Protein AF-A0A7S4NQG7-F1 (afdb_monomer)

Sequence (192 aa):
RSMDGKPLSRLWTLHIASEKDFISGISKIQRQVPLRCIIMGTRRTDPGCAKLSALTASTGNYPPFLRFNPILEWSYRDVWDFIISCELPYCSLYDEGFTSLGTVNDTIRNPALRIQTKGGVKDTQGDPRSKDLVPFLALAHNVPGMQSAKPEGVKYKQAWFLMDETLERESRLKNARATPHTRGEKAAILVI

Secondary structure (DSSP, 8-state):
--TTS--S-EEEEE-GGGSSSHHHHHHHHHHHS---EEE----TTSTT-TT--SEEE--TTSPS-EEE-TTTT--HHHHHHHHHHTT----GGGGGT--S---TTTB---GGGB---SS-----TT-TTHHHHHHHHHHHTT-TT------SS--B--GGG---GGGGGGGB-TT----S--TT--EEEEE-

InterPro domains:
  IPR002500 Phosphoadenosine phosphosulphate reductase domain [PF01507] (32-107)
  IPR014729 Rossmann-like alpha/beta/alpha sandwich fold [G3DSA:3.40.50.620] (6-176)

Solvent-accessible surface area (backbone atoms only — not comparable to full-atom values): 11715 Å² total; per-residue (Å²): 100,45,100,86,69,43,75,62,58,52,84,41,73,44,54,48,58,82,36,96,43,71,60,55,42,53,54,52,50,51,76,76,39,92,60,48,33,37,57,42,94,51,28,40,88,42,92,91,27,75,84,65,58,57,68,38,70,55,62,88,90,44,69,85,35,32,40,34,24,89,47,28,86,48,52,70,61,55,54,46,52,50,37,40,76,65,60,51,84,74,68,65,59,31,59,59,9,26,59,38,89,70,52,88,79,29,40,43,59,23,69,91,35,52,56,78,93,58,96,71,91,74,76,70,85,79,50,85,65,52,67,68,44,54,65,51,56,61,42,52,74,69,44,83,78,82,74,74,83,80,74,93,71,90,52,43,41,37,31,82,73,61,85,58,60,88,52,35,56,64,3,44,54,95,76,50,77,88,63,80,76,73,87,63,50,67,46,80,39,45,38,63

Mean predicted aligned error: 11.25 Å

Nearest PDB structures (foldseek):
  3g6k-assembly1_A  TM=7.837E-01  e=6.323E-11  Nakaseomyces glabratus
  3g6k-assembly5_E  TM=7.820E-01  e=2.502E-10  Nakaseomyces glabratus
  3fwk-assembly1_A  TM=7.347E-01  e=8.119E-11  Nakaseomyces glabratus
  3g6k-assembly4_D  TM=7.656E-01  e=3.018E-10  Nakaseomyces glabratus
  3g5a-assembly5_E  TM=7.480E-01  e=4.126E-10  Nakaseomyces glabratus

pLDDT: mean 75.26, std 18.92, range [37.03, 97.06]

Foldseek 3Di:
DPPVPDDPWDWDKQFCLVAPHPLRSVVVVVVVDVFAEWEDQEECPDPPNVPDDQWDWDDDPHDTYIYGHPCHHPFLLNVLCVCLVVLHDDDLVLQQQQQDDDDPQFFAHQPVFWDDPDDDDPDPVPDPCVVVCPVSVVSVVPRPPNDDPDDPDTGGHGNNVPPDRVSSCSRGHPDRPDDPDDNTDMDTIITD

Organism: Guillardia theta (NCBI:txid55529)

Radius of gyration: 19.64 Å; Cα contacts (8 Å, |Δi|>4): 261; chains: 1; bounding box: 49×33×61 Å

Structure (mmCIF, N/CA/C/O backbone):
data_AF-A0A7S4NQG7-F1
#
_entry.id   AF-A0A7S4NQG7-F1
#
loop_
_atom_site.group_PDB
_atom_site.id
_atom_site.type_symbol
_atom_site.label_atom_id
_atom_site.label_alt_id
_atom_site.label_comp_id
_atom_site.label_asym_id
_atom_site.label_entity_id
_atom_site.label_seq_id
_atom_site.pdbx_PDB_ins_code
_atom_site.Cartn_x
_atom_site.Cartn_y
_atom_site.Cartn_z
_atom_site.occupancy
_atom_site.B_iso_or_equiv
_atom_site.auth_seq_id
_atom_site.auth_comp_id
_atom_site.auth_asym_id
_atom_site.auth_atom_id
_atom_site.pdbx_PDB_model_num
ATOM 1 N N . ARG A 1 1 ? -0.539 -7.632 -25.400 1.00 46.88 1 ARG A N 1
ATOM 2 C CA . ARG A 1 1 ? 0.597 -8.407 -25.959 1.00 46.88 1 ARG A CA 1
ATOM 3 C C . ARG A 1 1 ? 1.474 -7.439 -26.733 1.00 46.88 1 ARG A C 1
ATOM 5 O O . ARG A 1 1 ? 0.931 -6.473 -27.253 1.00 46.88 1 ARG A O 1
ATOM 12 N N . SER A 1 2 ? 2.788 -7.632 -26.740 1.00 57.00 2 SER A N 1
ATOM 13 C CA . SER A 1 2 ? 3.695 -6.847 -27.585 1.00 57.00 2 SER A CA 1
ATOM 14 C C . SER A 1 2 ? 3.466 -7.176 -29.062 1.00 57.00 2 SER A C 1
ATOM 16 O O . SER A 1 2 ? 2.743 -8.125 -29.378 1.00 57.00 2 SER A O 1
ATOM 18 N N . MET A 1 3 ? 4.074 -6.404 -29.969 1.00 51.19 3 MET A N 1
ATOM 19 C CA . MET A 1 3 ? 3.952 -6.633 -31.418 1.00 51.19 3 MET A CA 1
ATOM 20 C C . MET A 1 3 ? 4.427 -8.033 -31.854 1.00 51.19 3 MET A C 1
ATOM 22 O O . MET A 1 3 ? 3.975 -8.538 -32.872 1.00 51.19 3 MET A O 1
ATOM 26 N N . ASP A 1 4 ? 5.262 -8.699 -31.052 1.00 70.81 4 ASP A N 1
ATOM 27 C CA . ASP A 1 4 ? 5.7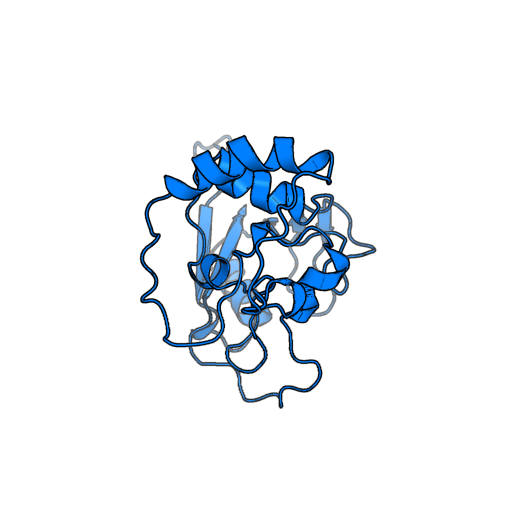20 -10.084 -31.225 1.00 70.81 4 ASP A CA 1
ATOM 28 C C . ASP A 1 4 ? 4.892 -11.121 -30.433 1.00 70.81 4 ASP A C 1
ATOM 30 O O . ASP A 1 4 ? 5.320 -12.255 -30.229 1.00 70.81 4 ASP A O 1
ATOM 34 N N . GLY A 1 5 ? 3.700 -10.757 -29.949 1.00 67.06 5 GLY A N 1
ATOM 35 C CA . GLY A 1 5 ? 2.752 -11.689 -29.330 1.00 67.06 5 GLY A CA 1
ATOM 36 C C . GLY A 1 5 ? 3.104 -12.143 -27.909 1.00 67.06 5 GLY A C 1
ATOM 37 O O . GLY A 1 5 ? 2.341 -12.925 -27.329 1.00 67.06 5 GLY A O 1
ATOM 38 N N . LYS A 1 6 ? 4.197 -11.637 -27.323 1.00 65.50 6 LYS A N 1
ATOM 39 C CA . LYS A 1 6 ? 4.611 -11.950 -25.949 1.00 65.50 6 LYS A CA 1
ATOM 40 C C . LYS A 1 6 ? 3.744 -11.212 -24.912 1.00 65.50 6 LYS A C 1
ATOM 42 O O . LYS A 1 6 ? 3.161 -10.158 -25.210 1.00 65.50 6 LYS A O 1
ATOM 47 N N . PRO A 1 7 ? 3.606 -11.758 -23.689 1.00 65.25 7 PRO A N 1
ATOM 48 C CA . PRO A 1 7 ? 2.966 -11.047 -22.584 1.00 65.25 7 PRO A CA 1
ATOM 49 C C . PRO A 1 7 ? 3.696 -9.723 -22.320 1.00 65.25 7 PRO A C 1
ATOM 51 O O . PRO A 1 7 ? 4.919 -9.713 -22.225 1.00 65.25 7 PRO A O 1
ATOM 54 N N . LEU A 1 8 ? 2.949 -8.616 -22.222 1.00 60.44 8 LEU A N 1
ATOM 55 C CA . LEU A 1 8 ? 3.511 -7.284 -21.927 1.00 60.44 8 LEU A CA 1
ATOM 56 C C . LEU A 1 8 ? 3.894 -7.117 -20.458 1.00 60.44 8 LEU A C 1
ATOM 58 O O . LEU A 1 8 ? 4.642 -6.213 -20.129 1.00 60.44 8 LEU A O 1
ATOM 62 N N . SER A 1 9 ? 3.340 -7.951 -19.586 1.00 60.88 9 SER A N 1
ATOM 63 C CA . SER A 1 9 ? 3.550 -7.897 -18.150 1.00 60.88 9 SER A CA 1
ATOM 64 C C . SER A 1 9 ? 3.655 -9.315 -17.613 1.00 60.88 9 SER A C 1
ATOM 66 O O . SER A 1 9 ? 3.026 -10.250 -18.125 1.00 60.88 9 SER A O 1
ATOM 68 N N . ARG A 1 10 ? 4.479 -9.487 -16.583 1.00 64.88 10 ARG A N 1
ATOM 69 C CA . ARG A 1 10 ? 4.594 -10.742 -15.845 1.00 64.88 10 ARG A CA 1
ATOM 70 C C . ARG A 1 10 ? 4.631 -10.401 -14.364 1.00 64.88 10 ARG A C 1
ATOM 72 O O . ARG A 1 10 ? 5.393 -9.542 -13.939 1.00 64.88 10 ARG A O 1
ATOM 79 N N . LEU A 1 11 ? 3.796 -11.059 -13.569 1.00 61.47 11 LEU A N 1
ATOM 80 C CA . LEU A 1 11 ? 3.878 -10.932 -12.119 1.00 61.47 11 LEU A CA 1
ATOM 81 C C . LEU A 1 11 ? 5.109 -11.706 -11.638 1.00 61.47 11 LEU A C 1
ATOM 83 O O . LEU A 1 11 ? 5.234 -12.896 -11.931 1.00 61.47 11 LEU A O 1
ATOM 87 N N . TRP A 1 12 ? 6.010 -11.037 -10.917 1.00 62.62 12 TRP A N 1
ATOM 88 C CA . TRP A 1 12 ? 7.152 -11.681 -10.274 1.00 62.62 12 TRP A CA 1
ATOM 89 C C . TRP A 1 12 ? 6.983 -11.593 -8.762 1.00 62.62 12 TRP A C 1
ATOM 91 O O . TRP A 1 12 ? 6.793 -10.527 -8.182 1.00 62.62 12 TRP A O 1
ATOM 101 N N . THR A 1 13 ? 7.064 -12.728 -8.083 1.00 58.88 13 THR A N 1
ATOM 102 C CA . THR A 1 13 ? 7.141 -12.729 -6.624 1.00 58.88 13 THR A CA 1
ATOM 103 C C . THR A 1 13 ? 8.612 -12.658 -6.238 1.00 58.88 13 THR A C 1
ATOM 105 O O . THR A 1 13 ? 9.358 -13.611 -6.461 1.00 58.88 13 THR A O 1
ATOM 108 N N . LEU A 1 14 ? 9.050 -11.525 -5.682 1.00 58.53 14 LEU A N 1
ATOM 109 C CA . LEU A 1 14 ? 10.389 -11.405 -5.123 1.00 58.53 14 LEU A CA 1
ATOM 110 C C . LEU A 1 14 ? 10.386 -12.002 -3.714 1.00 58.53 14 LEU A C 1
ATOM 112 O O . LEU A 1 14 ? 9.821 -11.465 -2.760 1.00 58.53 14 LEU A O 1
ATOM 116 N N . HIS A 1 15 ? 11.068 -13.125 -3.567 1.00 54.78 15 HIS A N 1
ATOM 117 C CA . HIS A 1 15 ? 11.334 -13.696 -2.257 1.00 54.78 15 HIS A CA 1
ATOM 118 C C . HIS A 1 15 ? 12.514 -12.942 -1.634 1.00 54.78 15 HIS A C 1
ATOM 120 O O . HIS A 1 15 ? 13.658 -13.344 -1.810 1.00 54.78 15 HIS A O 1
ATOM 126 N N . ILE A 1 16 ? 12.250 -11.836 -0.924 1.00 53.66 16 ILE A N 1
ATOM 127 C CA . ILE A 1 16 ? 13.302 -11.027 -0.273 1.00 53.66 16 ILE A CA 1
ATOM 128 C C . ILE A 1 16 ? 14.133 -11.899 0.679 1.00 53.66 16 ILE A C 1
ATOM 130 O O . ILE A 1 16 ? 15.339 -11.730 0.761 1.00 53.66 16 ILE A O 1
ATOM 134 N N . ALA A 1 17 ? 13.528 -12.914 1.301 1.00 49.94 17 ALA A N 1
ATOM 135 C CA . ALA A 1 17 ? 14.223 -13.888 2.142 1.00 49.94 17 ALA A CA 1
ATOM 136 C C . ALA A 1 17 ? 15.378 -14.663 1.468 1.00 49.94 17 ALA A C 1
ATOM 138 O O . ALA A 1 17 ? 16.194 -15.243 2.184 1.00 49.94 17 ALA A O 1
ATOM 139 N N . SER A 1 18 ? 15.449 -14.720 0.130 1.00 59.66 18 SER A N 1
ATOM 140 C CA . SER A 1 18 ? 16.577 -15.339 -0.585 1.00 59.66 18 SER A CA 1
ATOM 141 C C . SER A 1 18 ? 17.689 -14.354 -0.947 1.00 59.66 18 SER A C 1
ATOM 143 O O . SER A 1 18 ? 18.696 -14.773 -1.510 1.00 59.66 18 SER A O 1
ATOM 145 N N . GLU A 1 19 ? 17.511 -13.062 -0.668 1.00 72.25 19 GLU A N 1
ATOM 146 C CA . GLU A 1 19 ? 18.414 -11.990 -1.079 1.00 72.25 19 GLU A CA 1
ATOM 147 C C . GLU A 1 19 ? 18.892 -11.186 0.131 1.00 72.25 19 GLU A C 1
ATOM 149 O O . GLU A 1 19 ? 18.202 -11.058 1.137 1.00 72.25 19 GLU A O 1
ATOM 154 N N . LYS A 1 20 ? 20.102 -10.628 0.032 1.00 77.12 20 LYS A N 1
ATOM 155 C CA . LYS A 1 20 ? 20.713 -9.848 1.119 1.00 77.12 20 LYS A CA 1
ATOM 156 C C . LYS A 1 20 ? 19.885 -8.613 1.493 1.00 77.12 20 LYS A C 1
ATOM 158 O O . LYS A 1 20 ? 19.785 -8.267 2.665 1.00 77.12 20 LYS A O 1
ATOM 163 N N . ASP A 1 21 ? 19.350 -7.938 0.482 1.00 80.38 21 ASP A N 1
ATOM 164 C CA . ASP A 1 21 ? 18.568 -6.713 0.592 1.00 80.38 21 ASP A CA 1
ATOM 165 C C . ASP A 1 21 ? 17.706 -6.520 -0.668 1.00 80.38 21 ASP A C 1
ATOM 167 O O . ASP A 1 21 ? 17.840 -7.233 -1.671 1.00 80.38 21 ASP A O 1
ATOM 171 N N . PHE A 1 22 ? 16.803 -5.540 -0.622 1.00 80.44 22 PHE A N 1
ATOM 172 C CA . PHE A 1 22 ? 15.887 -5.242 -1.722 1.00 80.44 22 PHE A CA 1
ATOM 173 C C . PHE A 1 22 ? 16.623 -4.872 -3.025 1.00 80.44 22 PHE A C 1
ATOM 175 O O . PHE A 1 22 ? 16.227 -5.307 -4.106 1.00 80.44 22 PHE A O 1
ATOM 182 N N . ILE A 1 23 ? 17.730 -4.128 -2.931 1.00 86.94 23 ILE A N 1
ATOM 183 C CA . ILE A 1 23 ? 18.534 -3.685 -4.084 1.00 86.94 23 ILE A CA 1
ATOM 184 C C . ILE A 1 23 ? 19.165 -4.886 -4.798 1.00 86.94 23 ILE A C 1
ATOM 186 O O . ILE A 1 23 ? 19.122 -4.977 -6.030 1.00 86.94 23 ILE A O 1
ATOM 190 N N . SER A 1 24 ? 19.703 -5.833 -4.030 1.00 86.38 24 SER A N 1
ATOM 191 C CA . SER A 1 24 ? 20.261 -7.090 -4.529 1.00 86.38 24 SER A CA 1
ATOM 192 C C . SER A 1 24 ? 19.188 -7.918 -5.238 1.00 86.38 24 SER A C 1
ATOM 194 O O . SER A 1 24 ? 19.437 -8.440 -6.328 1.00 86.38 24 SER A O 1
ATOM 196 N N . GLY A 1 25 ? 17.973 -7.952 -4.680 1.00 84.75 25 GLY A N 1
ATOM 197 C CA . GLY A 1 25 ? 16.825 -8.627 -5.283 1.00 84.75 25 GLY A CA 1
ATOM 198 C C . GLY A 1 25 ? 16.404 -8.039 -6.630 1.00 84.75 25 GLY A C 1
ATOM 199 O O . GLY A 1 25 ? 16.277 -8.783 -7.604 1.00 84.75 25 GLY A O 1
ATOM 200 N N . ILE A 1 26 ? 16.280 -6.710 -6.738 1.00 86.00 26 ILE A N 1
ATOM 201 C CA . ILE A 1 26 ? 16.009 -6.056 -8.032 1.00 86.00 26 ILE A CA 1
ATOM 202 C C . ILE A 1 26 ? 17.142 -6.324 -9.029 1.00 86.00 26 ILE A C 1
ATOM 204 O O . ILE A 1 26 ? 16.882 -6.690 -10.175 1.00 86.00 26 ILE A O 1
ATOM 208 N N . SER A 1 27 ? 18.399 -6.216 -8.595 1.00 88.19 27 SER A N 1
ATOM 209 C CA . SER A 1 27 ? 19.558 -6.476 -9.459 1.00 88.19 27 SER A CA 1
ATOM 210 C C . SER A 1 27 ? 19.567 -7.911 -9.997 1.00 88.19 27 SER A C 1
ATOM 212 O O . SER A 1 27 ? 19.953 -8.147 -11.140 1.00 88.19 27 SER A O 1
ATOM 214 N N . LYS A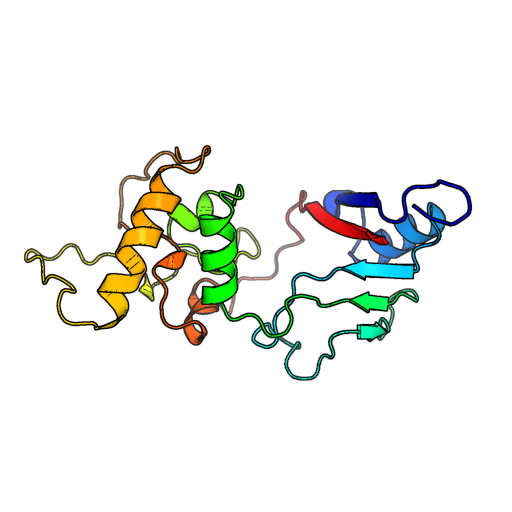 1 28 ? 19.123 -8.891 -9.199 1.00 85.69 28 LYS A N 1
ATOM 215 C CA . LYS A 1 28 ? 18.960 -10.281 -9.643 1.00 85.69 28 LYS A CA 1
ATOM 216 C C . LYS A 1 28 ? 17.868 -10.421 -10.700 1.00 85.69 28 LYS A C 1
ATOM 218 O O . LYS A 1 28 ? 18.112 -11.091 -11.701 1.00 85.69 28 LYS A O 1
ATOM 223 N N . ILE A 1 29 ? 16.718 -9.770 -10.516 1.00 84.44 29 ILE A N 1
ATOM 224 C CA . ILE A 1 29 ? 15.627 -9.766 -11.505 1.00 84.44 29 ILE A CA 1
ATOM 225 C C . ILE A 1 29 ? 16.112 -9.171 -12.835 1.00 84.44 29 ILE A C 1
ATOM 227 O O . ILE A 1 29 ? 15.889 -9.769 -13.883 1.00 84.44 29 ILE A O 1
ATOM 231 N N . GLN A 1 30 ? 16.846 -8.056 -12.808 1.00 86.62 30 GLN A N 1
ATOM 232 C CA . GLN A 1 30 ? 17.378 -7.418 -14.022 1.00 86.62 30 GLN A CA 1
ATOM 233 C C . GLN A 1 30 ? 18.332 -8.299 -14.833 1.00 86.62 30 GLN A C 1
ATOM 235 O O . GLN A 1 30 ? 18.414 -8.161 -16.050 1.00 86.62 30 GLN A O 1
ATOM 240 N N . ARG A 1 31 ? 19.049 -9.224 -14.181 1.00 87.81 31 ARG A N 1
ATOM 241 C CA . ARG A 1 31 ? 19.896 -10.204 -14.882 1.00 87.81 31 ARG A CA 1
ATOM 242 C C . ARG A 1 31 ? 19.089 -11.294 -15.587 1.00 87.81 31 ARG A C 1
ATOM 244 O O . ARG A 1 31 ? 19.626 -11.974 -16.452 1.00 87.81 31 ARG A O 1
ATOM 251 N N . GLN A 1 32 ? 17.831 -11.491 -15.198 1.00 84.19 32 GLN A N 1
ATOM 252 C CA . GLN A 1 32 ? 16.957 -12.539 -15.728 1.00 84.19 32 GLN A CA 1
ATOM 253 C C . GLN A 1 32 ? 15.972 -12.003 -16.770 1.00 84.19 32 GLN A C 1
ATOM 255 O O . GLN A 1 32 ? 15.576 -12.745 -17.667 1.00 84.19 32 GLN A O 1
ATOM 260 N N . VAL A 1 33 ? 15.573 -10.732 -16.659 1.00 78.81 33 VAL A N 1
ATOM 261 C CA . VAL A 1 33 ? 14.613 -10.091 -17.561 1.00 78.81 33 VAL A CA 1
ATOM 262 C C . VAL A 1 33 ? 14.953 -8.627 -17.839 1.00 78.81 33 VAL A C 1
ATOM 264 O O . VAL A 1 33 ? 15.497 -7.950 -16.966 1.00 78.81 33 VAL A O 1
ATOM 267 N N . PRO A 1 34 ? 14.568 -8.095 -19.017 1.00 80.56 34 PRO A N 1
ATOM 268 C CA . PRO A 1 34 ? 14.707 -6.678 -19.338 1.00 80.56 34 PRO A CA 1
ATOM 269 C C . PRO A 1 34 ? 13.668 -5.837 -18.573 1.00 80.56 34 PRO A C 1
ATOM 271 O O . PRO A 1 34 ? 12.699 -5.353 -19.152 1.00 80.56 34 PRO A O 1
ATOM 274 N N . LEU A 1 35 ? 13.865 -5.690 -17.262 1.00 84.38 35 LEU A N 1
ATOM 275 C CA . LEU A 1 35 ? 13.019 -4.909 -16.359 1.00 84.38 35 LEU A CA 1
ATOM 276 C C . LEU A 1 35 ? 13.035 -3.430 -16.758 1.00 84.38 35 LEU A C 1
ATOM 278 O O . LEU A 1 35 ? 14.072 -2.774 -16.652 1.00 84.38 35 LEU A O 1
ATOM 282 N N . ARG A 1 36 ? 11.881 -2.893 -17.164 1.00 86.75 36 ARG A N 1
ATOM 283 C CA . ARG A 1 36 ? 11.742 -1.467 -17.499 1.00 86.75 36 ARG A CA 1
ATOM 284 C C . ARG A 1 36 ? 11.035 -0.709 -16.396 1.00 86.75 36 ARG A C 1
ATOM 286 O O . ARG A 1 36 ? 11.460 0.390 -16.035 1.00 86.75 36 ARG A O 1
ATOM 293 N N . CYS A 1 37 ? 9.964 -1.292 -15.867 1.00 88.12 37 CYS A N 1
ATOM 294 C CA . CYS A 1 37 ? 9.121 -0.631 -14.892 1.00 88.12 37 CYS A CA 1
ATOM 295 C C . CYS A 1 37 ? 8.663 -1.583 -13.784 1.00 88.12 37 CYS A C 1
ATOM 297 O O . CYS A 1 37 ? 8.392 -2.763 -14.008 1.00 88.12 37 CYS A O 1
ATOM 299 N N . ILE A 1 38 ? 8.569 -1.038 -12.576 1.00 88.81 38 ILE A N 1
ATOM 300 C CA . ILE A 1 38 ? 7.972 -1.676 -11.412 1.00 88.81 38 ILE A CA 1
ATOM 301 C C . ILE A 1 38 ? 6.715 -0.902 -11.028 1.00 88.81 38 ILE A C 1
ATOM 303 O O . ILE A 1 38 ? 6.773 0.317 -10.842 1.00 88.81 38 ILE A O 1
ATOM 307 N N . ILE A 1 39 ? 5.605 -1.621 -10.851 1.00 89.00 39 ILE A N 1
ATOM 308 C CA . ILE A 1 39 ? 4.393 -1.063 -10.250 1.00 89.00 39 ILE A CA 1
ATOM 309 C C . ILE A 1 39 ? 4.547 -1.055 -8.731 1.00 89.00 39 ILE A C 1
ATOM 311 O O . ILE A 1 39 ? 4.800 -2.088 -8.111 1.00 89.00 39 ILE A O 1
ATOM 315 N N . MET A 1 40 ? 4.367 0.119 -8.142 1.00 89.31 40 MET A N 1
ATOM 316 C CA . MET A 1 40 ? 4.475 0.368 -6.713 1.00 89.31 40 MET A CA 1
ATOM 317 C C . MET A 1 40 ? 3.085 0.560 -6.101 1.00 89.31 40 MET A C 1
ATOM 319 O O . MET A 1 40 ? 2.235 1.242 -6.670 1.00 89.31 40 MET A O 1
ATOM 323 N N . GLY A 1 41 ? 2.880 0.013 -4.904 1.00 90.44 41 GLY A N 1
ATOM 324 C CA . GLY A 1 41 ? 1.657 0.198 -4.113 1.00 90.44 41 GLY A CA 1
ATOM 325 C C . GLY A 1 41 ? 1.718 1.364 -3.119 1.00 90.44 41 GLY A C 1
ATOM 326 O O . GLY A 1 41 ? 1.060 1.299 -2.091 1.00 90.44 41 GLY A O 1
ATOM 327 N N . THR A 1 42 ? 2.557 2.375 -3.358 1.00 91.88 42 THR A N 1
ATOM 328 C CA . THR A 1 42 ? 2.734 3.515 -2.439 1.00 91.88 42 THR A CA 1
ATOM 329 C C . THR A 1 42 ? 1.697 4.608 -2.681 1.00 91.88 42 THR A C 1
ATOM 331 O O . THR A 1 42 ? 1.423 4.941 -3.836 1.00 91.88 42 THR A O 1
ATOM 334 N N . ARG A 1 43 ? 1.218 5.230 -1.603 1.00 95.19 43 ARG A N 1
ATOM 335 C CA . ARG A 1 43 ? 0.323 6.399 -1.596 1.00 95.19 43 ARG A CA 1
ATOM 336 C C . ARG A 1 43 ? 1.055 7.667 -1.156 1.00 95.19 43 ARG A C 1
ATOM 338 O O . ARG A 1 43 ? 2.114 7.610 -0.533 1.00 95.19 43 ARG A O 1
ATOM 345 N N . ARG A 1 44 ? 0.482 8.837 -1.443 1.00 95.06 44 ARG A N 1
ATOM 346 C CA . ARG A 1 44 ? 1.054 10.155 -1.118 1.00 95.06 44 ARG A CA 1
ATOM 347 C C . ARG A 1 44 ? 1.264 10.358 0.383 1.00 95.06 44 ARG A C 1
ATOM 349 O O . ARG A 1 44 ? 2.216 11.035 0.771 1.00 95.06 44 ARG A O 1
ATOM 356 N N . THR A 1 45 ? 0.404 9.759 1.203 1.00 92.62 45 THR A N 1
ATOM 357 C CA . THR A 1 45 ? 0.448 9.814 2.671 1.00 92.62 45 THR A CA 1
ATOM 358 C C . THR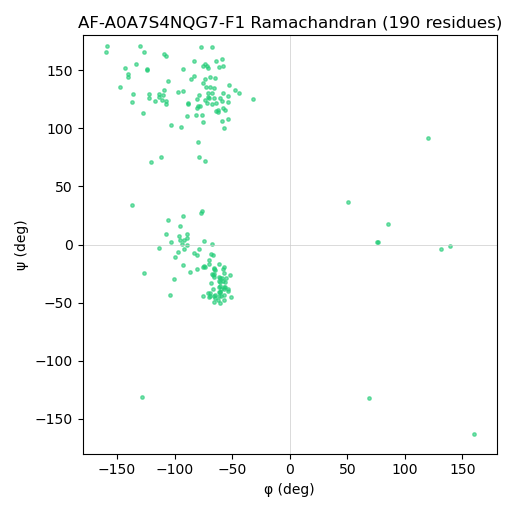 A 1 45 ? 1.460 8.843 3.290 1.00 92.62 45 THR A C 1
ATOM 360 O O . THR A 1 45 ? 1.759 8.954 4.481 1.00 92.62 45 THR A O 1
ATOM 363 N N . ASP A 1 46 ? 2.057 7.937 2.505 1.00 92.38 46 ASP A N 1
ATOM 364 C CA . ASP A 1 46 ? 3.090 7.032 3.005 1.00 92.38 46 ASP A CA 1
ATOM 365 C C . ASP A 1 46 ? 4.408 7.783 3.310 1.00 92.38 46 ASP A C 1
ATOM 367 O O . ASP A 1 46 ? 4.742 8.789 2.664 1.00 92.38 46 ASP A O 1
ATOM 371 N N . PRO A 1 47 ? 5.224 7.292 4.268 1.00 90.12 47 PRO A N 1
ATOM 372 C CA . PRO A 1 47 ? 6.492 7.926 4.617 1.00 90.12 47 PRO A CA 1
ATOM 373 C C . PRO A 1 47 ? 7.404 8.141 3.402 1.00 90.12 47 PRO A C 1
ATOM 375 O O . PRO A 1 47 ? 7.698 7.214 2.652 1.00 90.12 47 PRO A O 1
ATOM 378 N N . GLY A 1 48 ? 7.877 9.378 3.220 1.00 89.25 48 GLY A N 1
ATOM 379 C CA . GLY A 1 48 ? 8.790 9.743 2.130 1.00 89.25 48 GLY A CA 1
ATOM 380 C C . GLY A 1 48 ? 8.139 9.898 0.749 1.00 89.25 48 GLY A C 1
ATOM 381 O O . GLY A 1 48 ? 8.849 10.201 -0.209 1.00 89.25 48 GLY A O 1
ATOM 382 N N . CYS A 1 49 ? 6.815 9.748 0.629 1.00 92.38 49 CYS A N 1
ATOM 383 C CA . CYS A 1 49 ? 6.120 9.743 -0.663 1.00 92.38 49 CYS A CA 1
ATOM 384 C C . CYS A 1 49 ? 5.494 11.093 -1.061 1.00 92.38 49 CYS A C 1
ATOM 386 O O . CYS A 1 49 ? 5.062 11.259 -2.200 1.00 92.38 49 CYS A O 1
ATOM 388 N N . ALA A 1 50 ? 5.517 12.095 -0.175 1.00 92.38 50 ALA A N 1
ATOM 389 C CA . ALA A 1 50 ? 4.828 13.379 -0.361 1.00 92.38 50 ALA A CA 1
ATOM 390 C C . ALA A 1 50 ? 5.194 14.138 -1.654 1.00 92.38 50 ALA A C 1
ATOM 392 O O . ALA A 1 50 ? 4.376 14.893 -2.175 1.00 92.38 50 ALA A O 1
ATOM 393 N N . LYS A 1 51 ? 6.414 13.948 -2.176 1.00 92.56 51 LYS A N 1
ATOM 394 C CA . LYS A 1 51 ? 6.920 14.604 -3.398 1.00 92.56 51 LYS A CA 1
ATOM 395 C C . LYS A 1 51 ? 7.027 13.658 -4.601 1.00 92.56 51 LYS A C 1
ATOM 397 O O . LYS A 1 51 ? 7.629 14.025 -5.607 1.00 92.56 51 LYS A O 1
ATOM 402 N N . LEU A 1 52 ? 6.500 12.437 -4.502 1.00 92.94 52 LEU A N 1
ATOM 403 C CA . LEU A 1 52 ? 6.523 11.496 -5.618 1.00 92.94 52 LEU A CA 1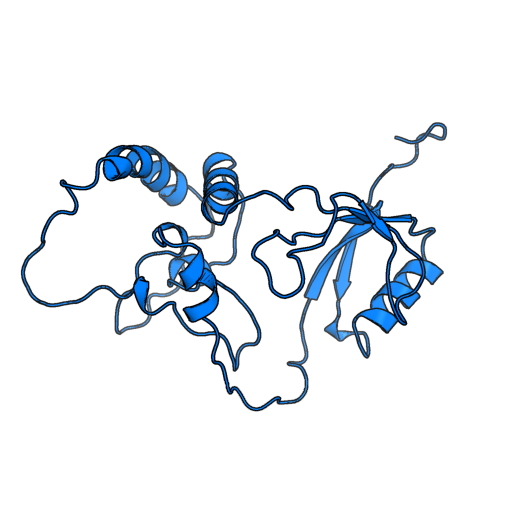
ATOM 404 C C . LEU A 1 52 ? 5.556 11.923 -6.725 1.00 92.94 52 LEU A C 1
ATOM 406 O O . LEU A 1 52 ? 4.556 12.607 -6.492 1.00 92.94 52 LEU A O 1
ATOM 410 N N . SER A 1 53 ? 5.889 11.495 -7.941 1.00 94.38 53 SER A N 1
ATOM 411 C CA . SER A 1 53 ? 5.046 11.604 -9.131 1.00 94.38 53 SER A CA 1
ATOM 412 C C . SER A 1 53 ? 4.539 10.221 -9.541 1.00 94.38 53 SER A C 1
ATOM 414 O O . SER A 1 53 ? 5.097 9.200 -9.130 1.00 94.38 53 SER A O 1
ATOM 416 N N . ALA A 1 54 ? 3.508 10.175 -10.388 1.00 92.88 54 ALA A N 1
ATOM 417 C CA . ALA A 1 54 ? 2.948 8.917 -10.887 1.00 92.88 54 ALA A CA 1
ATOM 418 C C . ALA A 1 54 ? 4.006 8.037 -11.577 1.00 92.88 54 ALA A C 1
ATOM 420 O O . ALA A 1 54 ? 4.000 6.823 -11.405 1.00 92.88 54 ALA A O 1
ATOM 421 N N . LEU A 1 55 ? 4.954 8.644 -12.298 1.00 93.75 55 LEU A N 1
ATOM 422 C CA . LEU A 1 55 ? 6.115 7.969 -12.871 1.00 93.75 55 LEU A CA 1
ATOM 423 C C . LEU A 1 55 ? 7.391 8.626 -12.341 1.00 93.75 55 LEU A C 1
ATOM 425 O O . LEU A 1 55 ? 7.522 9.849 -12.360 1.00 93.75 55 LEU A O 1
ATOM 429 N N . THR A 1 56 ? 8.335 7.847 -11.824 1.00 93.12 56 THR A N 1
ATOM 430 C CA . THR A 1 56 ? 9.600 8.384 -11.298 1.00 93.12 56 THR A CA 1
ATOM 431 C C . THR A 1 56 ? 10.728 7.385 -11.518 1.00 93.12 56 THR A C 1
ATOM 433 O O . THR A 1 56 ? 10.560 6.200 -11.249 1.00 93.12 56 THR A O 1
ATOM 436 N N . ALA A 1 57 ? 11.892 7.845 -11.975 1.00 93.81 57 ALA A N 1
ATOM 437 C CA . ALA A 1 57 ? 13.077 6.992 -12.073 1.00 93.81 57 ALA A CA 1
ATOM 438 C C . ALA A 1 57 ? 13.504 6.459 -10.694 1.00 93.81 57 ALA A C 1
ATOM 440 O O . ALA A 1 57 ? 13.257 7.100 -9.669 1.00 93.81 57 ALA A O 1
ATOM 441 N N . SER A 1 58 ? 14.154 5.297 -10.658 1.00 91.31 58 SER A N 1
ATOM 442 C CA . SER A 1 58 ? 14.868 4.840 -9.467 1.00 91.31 58 SER A CA 1
ATOM 443 C C . SER A 1 58 ? 15.939 5.862 -9.047 1.00 91.31 58 SER A C 1
ATOM 445 O O . SER A 1 58 ? 16.394 6.688 -9.836 1.00 91.31 58 SER A O 1
ATOM 447 N N . THR A 1 59 ? 16.285 5.878 -7.761 1.00 87.50 59 THR A N 1
ATOM 448 C CA . THR A 1 59 ? 17.107 6.933 -7.139 1.00 87.50 59 THR A CA 1
ATOM 449 C C . THR A 1 59 ? 18.196 6.325 -6.267 1.00 87.50 59 THR A C 1
ATOM 451 O O . THR A 1 59 ? 18.013 5.234 -5.732 1.00 87.50 59 THR A O 1
ATOM 454 N N . GLY A 1 60 ? 19.292 7.054 -6.047 1.00 87.44 60 GLY A N 1
ATOM 455 C CA . GLY A 1 60 ? 20.379 6.611 -5.170 1.00 87.44 60 GLY A CA 1
ATOM 456 C C . GLY A 1 60 ? 21.153 5.430 -5.756 1.00 87.44 60 GLY A C 1
ATOM 457 O O . GLY A 1 60 ? 21.533 5.455 -6.920 1.00 87.44 60 GLY A O 1
ATOM 458 N N . ASN A 1 61 ? 21.383 4.397 -4.945 1.00 87.94 61 ASN A N 1
ATOM 459 C CA . ASN A 1 61 ? 22.126 3.188 -5.317 1.00 87.94 61 ASN A CA 1
ATOM 460 C C . ASN A 1 61 ? 21.250 2.077 -5.926 1.00 87.94 61 ASN A C 1
ATOM 462 O O . ASN A 1 61 ? 21.714 0.948 -6.092 1.00 87.94 61 ASN A O 1
ATOM 466 N N . TYR A 1 62 ? 19.985 2.367 -6.228 1.00 89.88 62 TYR A N 1
ATOM 467 C CA . TYR A 1 62 ? 19.124 1.414 -6.912 1.00 89.88 62 TYR A CA 1
ATOM 468 C C . TYR A 1 62 ? 19.584 1.227 -8.362 1.00 89.88 62 TYR A C 1
ATOM 470 O O . TYR A 1 62 ? 19.965 2.205 -9.008 1.00 89.88 62 TYR A O 1
ATOM 478 N N . PRO A 1 63 ? 19.490 0.006 -8.918 1.00 89.69 63 PRO A N 1
ATOM 479 C CA . PRO A 1 63 ? 19.658 -0.173 -10.353 1.00 89.69 63 PRO A CA 1
ATOM 480 C C . PRO A 1 63 ? 18.624 0.652 -11.150 1.00 89.69 63 PRO A C 1
ATOM 482 O O . PRO A 1 63 ? 17.577 1.016 -10.604 1.00 89.69 63 PRO A O 1
ATOM 485 N N . PRO A 1 64 ? 18.866 0.943 -12.442 1.00 91.56 64 PRO A N 1
ATOM 486 C CA . PRO A 1 64 ? 17.976 1.780 -13.245 1.00 91.56 64 PRO A CA 1
ATOM 487 C C . PRO A 1 64 ? 16.663 1.060 -13.581 1.00 91.56 64 PRO A C 1
ATOM 489 O O . PRO A 1 64 ? 16.676 0.006 -14.210 1.00 91.56 64 PRO A O 1
ATOM 492 N N . PHE A 1 65 ? 15.529 1.634 -13.182 1.00 91.31 65 PHE A N 1
ATOM 493 C CA . PHE A 1 65 ? 14.175 1.239 -13.599 1.00 91.31 65 PHE A CA 1
ATOM 494 C C . PHE A 1 65 ? 13.197 2.400 -13.354 1.00 91.31 65 PHE A C 1
ATOM 496 O O . PHE A 1 65 ? 13.512 3.347 -12.630 1.00 91.31 65 PHE A O 1
ATOM 503 N N . LEU A 1 66 ? 11.997 2.335 -13.932 1.00 93.44 66 LEU A N 1
ATOM 504 C CA . LEU A 1 66 ? 10.912 3.276 -13.640 1.00 93.44 66 LEU A CA 1
ATOM 505 C C . LEU A 1 66 ? 10.012 2.745 -12.522 1.00 93.44 66 LEU A C 1
ATOM 507 O O . LEU A 1 66 ? 9.551 1.609 -12.579 1.00 93.44 66 LEU A O 1
ATOM 511 N N . ARG A 1 67 ? 9.705 3.578 -11.531 1.00 93.06 67 ARG A N 1
ATOM 512 C CA . ARG A 1 67 ? 8.620 3.355 -10.569 1.00 93.06 67 ARG A CA 1
ATOM 513 C C . ARG A 1 67 ? 7.337 3.942 -11.138 1.00 93.06 67 ARG A C 1
ATOM 515 O O . ARG A 1 67 ? 7.303 5.141 -11.416 1.00 93.06 67 ARG A O 1
ATOM 522 N N . PHE A 1 68 ? 6.307 3.118 -11.291 1.00 93.44 68 PHE A N 1
ATOM 523 C CA . PHE A 1 68 ? 4.953 3.555 -11.617 1.00 93.44 68 PHE A CA 1
ATOM 524 C C . PHE A 1 68 ? 4.060 3.402 -10.383 1.00 93.44 68 PHE A C 1
ATOM 526 O O . PHE A 1 68 ? 3.931 2.304 -9.851 1.00 93.44 68 PHE A O 1
ATOM 533 N N . ASN A 1 69 ? 3.463 4.498 -9.919 1.00 93.94 69 ASN A N 1
ATOM 534 C CA . ASN A 1 69 ? 2.664 4.582 -8.695 1.00 93.94 69 ASN A CA 1
ATOM 535 C C . ASN A 1 69 ? 1.184 4.840 -9.066 1.00 93.94 69 ASN A C 1
ATOM 537 O O . ASN A 1 69 ? 0.724 5.978 -8.964 1.00 93.94 69 ASN A O 1
ATOM 541 N N . PRO A 1 70 ? 0.427 3.834 -9.550 1.00 94.56 70 PRO A N 1
ATOM 542 C CA . PRO A 1 70 ? -0.932 4.034 -10.070 1.00 94.56 70 PRO A CA 1
ATOM 543 C C . PRO A 1 70 ? -1.942 4.485 -9.009 1.00 94.56 70 PRO A C 1
ATOM 545 O O . PRO A 1 70 ? -2.929 5.128 -9.346 1.00 94.56 70 PRO A O 1
ATOM 548 N N . ILE A 1 71 ? -1.687 4.161 -7.740 1.00 95.44 71 ILE A N 1
ATOM 549 C CA . ILE A 1 71 ? -2.556 4.493 -6.604 1.00 95.44 71 ILE A CA 1
ATOM 550 C C . ILE A 1 71 ? -1.986 5.628 -5.746 1.00 95.44 71 ILE A C 1
ATOM 552 O O . ILE A 1 71 ? -2.333 5.754 -4.578 1.00 95.44 71 ILE A O 1
ATOM 556 N N . LEU A 1 72 ? -1.087 6.453 -6.299 1.00 96.31 72 LEU A N 1
ATOM 557 C CA . LEU A 1 72 ? -0.392 7.485 -5.525 1.00 96.31 72 LEU A CA 1
ATOM 558 C C . LEU A 1 72 ? -1.355 8.456 -4.826 1.00 96.31 72 LEU A C 1
ATOM 560 O O . LEU A 1 72 ? -1.086 8.860 -3.701 1.00 96.31 72 LEU A O 1
ATOM 564 N N . GLU A 1 73 ? -2.472 8.800 -5.466 1.00 97.06 73 GLU A N 1
ATOM 565 C CA . GLU A 1 73 ? -3.474 9.724 -4.911 1.00 97.06 73 GLU A CA 1
ATOM 566 C C . GLU A 1 73 ? -4.590 9.034 -4.118 1.00 97.06 73 GLU A C 1
ATOM 568 O O . GLU A 1 73 ? -5.528 9.701 -3.695 1.00 97.06 73 GLU A O 1
ATOM 573 N N . TRP A 1 74 ? -4.533 7.713 -3.936 1.00 96.94 74 TRP A N 1
ATOM 574 C CA . TRP A 1 74 ? -5.569 7.004 -3.187 1.00 96.94 74 TRP A CA 1
ATOM 575 C C . TRP A 1 74 ? -5.436 7.296 -1.693 1.00 96.94 74 TRP A C 1
ATOM 577 O O . TRP A 1 74 ? -4.339 7.234 -1.131 1.00 96.94 74 TRP A O 1
ATOM 587 N N . SER A 1 75 ? -6.564 7.565 -1.044 1.00 95.62 75 SER A N 1
ATOM 588 C CA . SER A 1 75 ? -6.685 7.625 0.412 1.00 95.62 75 SER A CA 1
ATOM 589 C C . SER A 1 75 ? -6.728 6.222 1.025 1.00 95.62 75 SER A C 1
ATOM 591 O O . SER A 1 75 ? -6.875 5.211 0.331 1.00 95.62 75 SER A O 1
ATOM 593 N N . TYR A 1 76 ? -6.630 6.132 2.355 1.00 94.88 76 TYR A N 1
ATOM 594 C CA . TYR A 1 76 ? -6.896 4.875 3.075 1.00 94.88 76 TYR A CA 1
ATOM 595 C C . TYR A 1 76 ? -8.267 4.274 2.743 1.00 94.88 76 TYR A C 1
ATOM 597 O O . TYR A 1 76 ? -8.398 3.056 2.609 1.00 94.88 76 TYR A O 1
ATOM 605 N N . ARG A 1 77 ? -9.281 5.127 2.580 1.00 93.75 77 ARG A N 1
ATOM 606 C CA . ARG A 1 77 ? -10.639 4.688 2.270 1.00 93.75 77 ARG A CA 1
ATOM 607 C C . ARG A 1 77 ? -10.743 4.123 0.858 1.00 93.75 77 ARG A C 1
ATOM 609 O O . ARG A 1 77 ? -11.297 3.042 0.709 1.00 93.75 77 ARG A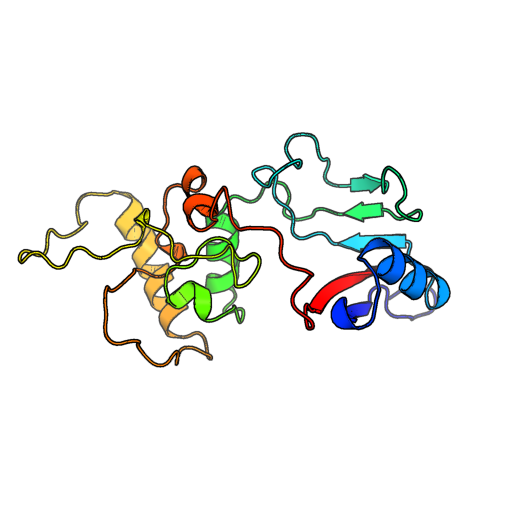 O 1
ATOM 616 N N . ASP A 1 78 ? -10.144 4.781 -0.136 1.00 95.19 78 ASP A N 1
ATOM 617 C CA . ASP A 1 78 ? -10.167 4.306 -1.530 1.00 95.19 78 ASP A CA 1
ATOM 618 C C . ASP A 1 78 ? -9.585 2.888 -1.657 1.00 95.19 78 ASP A C 1
ATOM 620 O O . ASP A 1 78 ? -10.114 2.051 -2.389 1.00 95.19 78 ASP A O 1
ATOM 624 N N . VAL A 1 79 ? -8.523 2.589 -0.894 1.00 94.62 79 VAL A N 1
ATOM 625 C CA . VAL A 1 79 ? -7.920 1.247 -0.842 1.00 94.62 79 VAL A CA 1
ATOM 626 C C . VAL A 1 79 ? -8.925 0.207 -0.349 1.00 94.62 79 VAL A C 1
ATOM 628 O O . VAL A 1 79 ? -9.091 -0.832 -0.989 1.00 94.62 79 VAL A O 1
ATOM 631 N N . TRP A 1 80 ? -9.595 0.467 0.775 1.00 93.38 80 TRP A N 1
ATOM 632 C CA . TRP A 1 80 ? -10.555 -0.479 1.343 1.00 93.38 80 TRP A CA 1
ATOM 633 C C . TRP A 1 80 ? -11.828 -0.600 0.519 1.00 93.38 80 TRP A C 1
ATOM 635 O O . TRP A 1 80 ? -12.291 -1.720 0.302 1.00 93.38 80 TRP A O 1
ATOM 645 N N . ASP A 1 81 ? -12.354 0.516 0.018 1.00 89.81 81 ASP A N 1
ATOM 646 C CA . ASP A 1 81 ? -13.528 0.535 -0.850 1.00 89.81 81 ASP A CA 1
ATOM 647 C C . ASP A 1 81 ? -13.276 -0.334 -2.088 1.00 89.81 81 ASP A C 1
ATOM 649 O O . ASP A 1 81 ? -14.122 -1.158 -2.435 1.00 89.81 81 ASP A O 1
ATOM 653 N N . PHE A 1 82 ? -12.092 -0.242 -2.703 1.00 90.69 82 PHE A N 1
ATOM 654 C CA . PHE A 1 82 ? -11.714 -1.096 -3.828 1.00 90.69 82 PHE A CA 1
ATOM 655 C C . PHE A 1 82 ? -11.571 -2.572 -3.438 1.00 90.69 82 PHE A C 1
ATOM 657 O O . PHE A 1 82 ? -12.149 -3.433 -4.099 1.00 90.69 82 PHE A O 1
ATOM 664 N N . ILE A 1 83 ? -10.828 -2.881 -2.366 1.00 88.94 83 ILE A N 1
ATOM 665 C CA . ILE A 1 83 ? -10.606 -4.268 -1.919 1.00 88.94 83 ILE A CA 1
ATOM 666 C C . ILE A 1 83 ? -11.936 -4.974 -1.651 1.00 88.94 83 ILE A C 1
ATOM 668 O O . ILE A 1 83 ? -12.138 -6.087 -2.130 1.00 88.94 83 ILE A O 1
ATOM 672 N N . ILE A 1 84 ? -12.846 -4.330 -0.919 1.00 87.69 84 ILE A N 1
ATOM 673 C CA . ILE A 1 84 ? -14.128 -4.925 -0.537 1.00 87.69 84 ILE A CA 1
ATOM 674 C C . ILE A 1 84 ? -15.105 -4.962 -1.713 1.00 87.69 84 ILE A C 1
ATOM 676 O O . ILE A 1 84 ? -15.722 -5.998 -1.944 1.00 87.69 84 ILE A O 1
ATOM 680 N N . SER A 1 85 ? -15.224 -3.880 -2.491 1.00 87.00 85 SER A N 1
ATOM 681 C CA . SER A 1 85 ? -16.156 -3.839 -3.632 1.00 87.00 85 SER A CA 1
ATOM 682 C C . SER A 1 85 ? -15.775 -4.815 -4.742 1.00 87.00 85 SER A C 1
ATOM 684 O O . SER A 1 85 ? -16.640 -5.272 -5.482 1.00 87.00 85 SER A O 1
ATOM 686 N N . CYS A 1 86 ? -14.485 -5.132 -4.870 1.00 87.50 86 CYS A N 1
ATOM 687 C CA . CYS A 1 86 ? -13.987 -6.126 -5.815 1.00 87.50 86 CYS A CA 1
ATOM 688 C C . CYS A 1 86 ? -13.795 -7.518 -5.190 1.00 87.50 86 CYS A C 1
ATOM 690 O O . CYS A 1 86 ? -13.226 -8.383 -5.855 1.00 87.50 86 CYS A O 1
ATOM 692 N N . GLU A 1 87 ? -14.229 -7.728 -3.941 1.00 86.62 87 GLU A N 1
ATOM 693 C CA . GLU A 1 87 ? -14.125 -9.003 -3.213 1.00 86.62 87 GLU A CA 1
ATOM 694 C C . GLU A 1 87 ? -12.702 -9.598 -3.240 1.00 86.62 87 GLU A C 1
ATOM 696 O O . GLU A 1 87 ? -12.495 -10.809 -3.354 1.00 86.62 87 GLU A O 1
ATOM 701 N N . LEU A 1 88 ? -11.687 -8.731 -3.169 1.00 83.75 88 LEU A N 1
ATOM 702 C CA . LEU A 1 88 ? -10.295 -9.150 -3.255 1.00 83.75 88 LEU A CA 1
ATOM 703 C C . LEU A 1 88 ? -9.849 -9.805 -1.942 1.00 83.75 88 LEU A C 1
ATOM 705 O O . LEU A 1 88 ? -10.138 -9.282 -0.863 1.00 83.75 88 LEU A O 1
ATOM 709 N N . PRO A 1 89 ? -9.072 -10.901 -2.000 1.00 84.00 89 PRO A N 1
ATOM 710 C CA . PRO A 1 89 ? -8.484 -11.474 -0.801 1.00 84.00 89 PRO A CA 1
ATOM 711 C C . PRO A 1 89 ? -7.467 -10.501 -0.189 1.00 84.00 89 PRO A C 1
ATOM 713 O O . PRO A 1 89 ? -6.601 -9.962 -0.883 1.00 84.00 89 PRO A O 1
ATOM 716 N N . TYR A 1 90 ? -7.534 -10.319 1.128 1.00 84.81 90 TYR A N 1
ATOM 717 C CA . TYR A 1 90 ? -6.596 -9.511 1.910 1.00 84.81 90 TYR A CA 1
ATOM 718 C C . TYR A 1 90 ? -6.082 -10.291 3.129 1.00 84.81 90 TYR A C 1
ATOM 720 O O . TYR A 1 90 ? -6.524 -11.398 3.429 1.00 84.81 90 TYR A O 1
ATOM 728 N N . CYS A 1 91 ? -5.080 -9.742 3.817 1.00 86.56 91 CYS A N 1
ATOM 729 C CA . CYS A 1 91 ? -4.473 -10.384 4.983 1.00 86.56 91 CYS A CA 1
ATOM 730 C C . CYS A 1 91 ? -5.427 -10.364 6.190 1.00 86.56 91 CYS A C 1
ATOM 732 O O . CYS A 1 91 ? -5.847 -9.289 6.612 1.00 86.56 91 CYS A O 1
ATOM 734 N N . SER A 1 92 ? -5.690 -11.517 6.811 1.00 86.94 92 SER A N 1
ATOM 735 C CA . SER A 1 92 ? -6.635 -11.640 7.937 1.00 86.94 92 SER A CA 1
ATOM 736 C C . SER A 1 92 ? -6.263 -10.815 9.175 1.00 86.94 92 SER A C 1
ATOM 738 O O . SER A 1 92 ? -7.105 -10.552 10.025 1.00 86.94 92 SER A O 1
ATOM 740 N N . LEU A 1 93 ? -5.015 -10.344 9.288 1.00 86.69 93 LEU A N 1
ATOM 741 C CA . LEU A 1 93 ? -4.630 -9.407 10.348 1.00 86.69 93 LEU A CA 1
ATOM 742 C C . LEU A 1 93 ? -5.454 -8.110 10.293 1.00 86.69 93 LEU A C 1
ATOM 744 O O . LEU A 1 93 ? -5.706 -7.492 11.323 1.00 86.69 93 LEU A O 1
ATOM 748 N N . TYR A 1 94 ? -5.925 -7.695 9.118 1.00 92.88 94 TYR A N 1
ATOM 749 C CA . TYR A 1 94 ? -6.786 -6.521 9.012 1.00 92.88 94 TYR A CA 1
ATOM 750 C C . TYR A 1 94 ? -8.158 -6.733 9.682 1.00 92.88 94 TYR A C 1
ATOM 752 O O . TYR A 1 94 ? -8.722 -5.775 10.214 1.00 92.88 94 TYR A O 1
ATOM 760 N N . ASP A 1 95 ? -8.646 -7.973 9.793 1.00 89.19 95 ASP A N 1
ATOM 761 C CA . ASP A 1 95 ? -9.859 -8.295 10.563 1.00 89.19 95 ASP A CA 1
ATOM 762 C C . ASP A 1 95 ? -9.661 -8.099 12.069 1.00 89.19 95 ASP A C 1
ATOM 764 O O . ASP A 1 95 ? -10.596 -7.834 12.822 1.00 89.19 95 ASP A O 1
ATOM 768 N N . GLU A 1 96 ? -8.417 -8.198 12.527 1.00 87.94 96 GLU A N 1
ATOM 769 C CA . GLU A 1 96 ? -8.056 -8.085 13.936 1.00 87.94 96 GLU A CA 1
ATOM 770 C C . GLU A 1 96 ? -7.752 -6.637 14.354 1.00 87.94 96 GLU A C 1
ATOM 772 O O . GLU A 1 96 ? -7.342 -6.392 15.487 1.00 87.94 96 GLU A O 1
ATOM 777 N N . GLY A 1 97 ? -7.960 -5.662 13.464 1.00 91.62 97 GLY A N 1
ATOM 778 C CA . GLY A 1 97 ? -7.768 -4.238 13.748 1.00 91.62 97 GLY A CA 1
ATOM 779 C C . GLY A 1 97 ? -6.334 -3.743 13.568 1.00 91.62 97 GLY A C 1
ATOM 780 O O . GLY A 1 97 ? -5.978 -2.680 14.080 1.00 91.62 97 GLY A O 1
ATOM 781 N N . PHE A 1 98 ? -5.487 -4.486 12.855 1.00 93.25 98 PHE A N 1
ATOM 782 C CA . PHE A 1 98 ? -4.243 -3.937 12.314 1.00 93.25 98 PHE A CA 1
ATOM 783 C C . PHE A 1 98 ? -4.566 -3.022 11.127 1.00 93.25 98 PHE A C 1
ATOM 785 O O . PHE A 1 98 ? -5.467 -3.328 10.363 1.00 93.25 98 PHE A O 1
ATOM 792 N N . THR A 1 99 ? -3.854 -1.906 10.956 1.00 95.19 99 THR A N 1
ATOM 793 C CA . THR A 1 99 ? -4.149 -0.919 9.887 1.00 95.19 99 THR A CA 1
ATOM 794 C C . THR A 1 99 ? -2.941 -0.592 9.016 1.00 95.19 99 THR A C 1
ATOM 796 O O . THR A 1 99 ? -3.113 -0.254 7.853 1.00 95.19 99 THR A O 1
ATOM 799 N N . SER A 1 100 ? -1.726 -0.775 9.536 1.00 93.69 100 SER A N 1
ATOM 800 C CA . SER A 1 100 ? -0.465 -0.711 8.797 1.00 93.69 100 SER A CA 1
ATOM 801 C C . SER A 1 100 ? 0.437 -1.860 9.244 1.00 93.69 100 SER A C 1
ATOM 803 O O . SER A 1 100 ? 0.744 -1.974 10.435 1.00 93.69 100 SER A O 1
ATOM 805 N N . LEU A 1 101 ? 0.853 -2.707 8.299 1.00 90.12 101 LEU A N 1
ATOM 806 C CA . LEU A 1 101 ? 1.694 -3.875 8.561 1.00 90.12 101 LEU A CA 1
ATOM 807 C C . LEU A 1 101 ? 3.168 -3.556 8.295 1.00 90.12 101 LEU A C 1
ATOM 809 O O . LEU A 1 101 ? 3.536 -2.977 7.274 1.00 90.12 101 LEU A O 1
ATOM 813 N N . GLY A 1 102 ? 4.011 -3.916 9.250 1.00 84.94 102 GLY A N 1
ATOM 814 C CA . GLY A 1 102 ? 5.459 -3.809 9.199 1.00 84.94 102 GLY A CA 1
ATOM 815 C C . GLY A 1 102 ? 6.123 -5.123 9.558 1.00 84.94 102 GLY A C 1
ATOM 816 O O . GLY A 1 102 ? 5.759 -6.175 9.043 1.00 84.94 102 GLY A O 1
ATOM 817 N N . THR A 1 103 ? 7.098 -5.054 10.458 1.00 82.06 103 THR A N 1
ATOM 818 C CA . THR A 1 103 ? 7.728 -6.254 11.008 1.00 82.06 103 THR A CA 1
ATOM 819 C C . THR A 1 103 ? 6.883 -6.811 12.149 1.00 82.06 103 THR A C 1
ATOM 821 O O . THR A 1 103 ? 6.136 -6.085 12.808 1.00 82.06 103 THR A O 1
ATOM 824 N N . VAL A 1 104 ? 7.054 -8.098 12.455 1.00 81.62 104 VAL A N 1
ATOM 825 C CA . VAL A 1 104 ? 6.361 -8.750 13.585 1.00 81.62 104 VAL A CA 1
ATOM 826 C C . VAL A 1 104 ? 6.626 -8.068 14.935 1.00 81.62 104 VAL A C 1
ATOM 828 O O . VAL A 1 104 ? 5.812 -8.172 15.843 1.00 81.62 104 VAL A O 1
ATOM 831 N N . ASN A 1 105 ? 7.750 -7.355 15.061 1.00 78.12 105 ASN A N 1
ATOM 832 C CA . ASN A 1 105 ? 8.187 -6.719 16.304 1.00 78.12 105 ASN A CA 1
ATOM 833 C C . ASN A 1 105 ? 7.725 -5.263 16.440 1.00 78.12 105 ASN A C 1
ATOM 835 O O . ASN A 1 105 ? 7.774 -4.712 17.537 1.00 78.12 105 ASN A O 1
ATOM 839 N N . ASP A 1 106 ? 7.325 -4.620 15.341 1.00 83.38 106 ASP A N 1
ATOM 840 C CA . ASP A 1 106 ? 6.947 -3.204 15.334 1.00 83.38 106 ASP A CA 1
ATOM 841 C C . ASP A 1 106 ? 5.466 -2.967 15.040 1.00 83.38 106 ASP A C 1
ATOM 843 O O . ASP A 1 106 ? 5.021 -1.822 15.059 1.00 83.38 106 ASP A O 1
ATOM 847 N N . THR A 1 107 ? 4.715 -4.027 14.761 1.00 88.38 107 THR A N 1
ATOM 848 C CA . THR A 1 107 ? 3.328 -3.948 14.316 1.00 88.38 107 THR A CA 1
ATOM 849 C C . THR A 1 107 ? 2.390 -4.396 15.428 1.00 88.38 107 THR A C 1
ATOM 851 O O . THR A 1 107 ? 2.485 -5.511 15.934 1.00 88.38 107 THR A O 1
ATOM 854 N N . ILE A 1 108 ? 1.461 -3.520 15.801 1.00 91.06 108 ILE A N 1
ATOM 855 C CA . ILE A 1 108 ? 0.435 -3.751 16.823 1.00 91.06 108 ILE A CA 1
ATOM 856 C C . ILE A 1 108 ? -0.956 -3.466 16.250 1.00 91.06 108 ILE A C 1
ATOM 858 O O . ILE A 1 108 ? -1.088 -2.831 15.210 1.00 91.06 108 ILE A O 1
ATOM 862 N N . ARG A 1 109 ? -2.020 -3.894 16.935 1.00 93.06 109 ARG A N 1
ATOM 863 C CA . ARG A 1 109 ? -3.388 -3.477 16.587 1.00 93.06 109 ARG A CA 1
ATOM 864 C C . ARG A 1 109 ? -3.559 -1.975 16.796 1.00 93.06 109 ARG A C 1
ATOM 866 O O . ARG A 1 109 ? -3.032 -1.428 17.764 1.00 93.06 109 ARG A O 1
ATOM 873 N N . ASN A 1 110 ? -4.318 -1.322 15.922 1.00 94.81 110 ASN A N 1
ATOM 874 C CA . ASN A 1 110 ? -4.538 0.115 15.992 1.00 94.81 110 ASN A CA 1
ATOM 875 C C . ASN A 1 110 ? -5.370 0.478 17.238 1.00 94.81 110 ASN A C 1
ATOM 877 O O . ASN A 1 110 ? -6.510 0.017 17.368 1.00 94.81 110 ASN A O 1
ATOM 881 N N . PRO A 1 111 ? -4.853 1.318 18.154 1.00 93.38 111 PRO A N 1
ATOM 882 C CA . PRO A 1 111 ? -5.581 1.709 19.359 1.00 93.38 111 PRO A CA 1
ATOM 883 C C . PRO A 1 111 ? -6.934 2.381 19.091 1.00 93.38 111 PRO A C 1
ATOM 885 O O . PRO A 1 111 ? -7.860 2.194 19.881 1.00 93.38 111 PRO A O 1
ATOM 888 N N . ALA A 1 112 ? -7.078 3.107 17.976 1.00 94.06 112 ALA A N 1
ATOM 889 C CA . ALA A 1 112 ? -8.318 3.790 17.601 1.00 94.06 112 ALA A CA 1
ATOM 890 C C . ALA A 1 112 ? -9.472 2.820 17.286 1.00 94.06 112 ALA A C 1
ATOM 892 O O . ALA A 1 112 ? -10.640 3.194 17.367 1.00 94.06 112 ALA A O 1
ATOM 893 N N . LEU A 1 113 ? -9.158 1.558 16.972 1.00 93.62 113 LEU A N 1
ATOM 894 C CA . LEU A 1 113 ? -10.141 0.518 16.660 1.00 93.62 113 LEU A CA 1
ATOM 895 C C . LEU A 1 113 ? -10.540 -0.328 17.871 1.00 93.62 113 LEU A C 1
ATOM 897 O O . LEU A 1 113 ? -11.359 -1.239 17.748 1.00 93.62 113 LEU A O 1
ATOM 901 N N . ARG A 1 114 ? -9.987 -0.052 19.054 1.00 92.38 114 ARG A N 1
ATOM 902 C CA . ARG A 1 114 ? -10.282 -0.816 20.267 1.00 92.38 114 ARG A CA 1
ATOM 903 C C . ARG A 1 114 ? -11.746 -0.642 20.690 1.00 92.38 114 ARG A C 1
ATOM 905 O O . ARG A 1 114 ? -12.212 0.469 20.933 1.00 92.38 114 ARG A O 1
ATOM 912 N N . ILE A 1 115 ? -12.459 -1.753 20.873 1.00 88.75 115 ILE A N 1
ATOM 913 C CA . ILE A 1 115 ? -13.835 -1.760 21.379 1.00 88.75 115 ILE A CA 1
ATOM 914 C C . ILE A 1 115 ? -13.788 -1.629 22.904 1.00 88.75 115 ILE A C 1
ATOM 916 O O . ILE A 1 115 ? -13.249 -2.490 23.603 1.00 88.75 115 ILE A O 1
ATOM 920 N N . GLN A 1 116 ? -14.346 -0.545 23.443 1.00 80.19 116 GLN A N 1
ATOM 921 C CA . GLN A 1 116 ? -14.477 -0.386 24.889 1.00 80.19 116 GLN A CA 1
ATOM 922 C C . GLN A 1 116 ? -15.634 -1.253 25.400 1.00 80.19 116 GLN A C 1
ATOM 924 O O . GLN A 1 116 ? -16.798 -0.970 25.139 1.00 80.19 116 GLN A O 1
ATOM 929 N N . THR A 1 117 ? -15.331 -2.299 26.167 1.00 59.06 117 THR A N 1
ATOM 930 C CA . THR A 1 117 ? -16.328 -3.051 26.940 1.00 59.06 117 THR A CA 1
ATOM 931 C C . THR A 1 117 ? -16.671 -2.282 28.215 1.00 59.06 117 THR A C 1
ATOM 933 O O . THR A 1 117 ? -16.206 -2.616 29.303 1.00 59.06 117 THR A O 1
ATOM 936 N N . LYS A 1 118 ? -17.452 -1.210 28.096 1.00 50.88 118 LYS A N 1
ATOM 937 C CA . LYS A 1 118 ? -18.210 -0.642 29.218 1.00 50.88 118 LYS A CA 1
ATOM 938 C C . LYS A 1 118 ? -19.675 -0.638 28.801 1.00 50.88 118 LYS A C 1
ATOM 940 O O . LYS A 1 118 ? -19.984 -0.197 27.701 1.00 50.88 118 LYS A O 1
ATOM 945 N N . GLY A 1 119 ? -20.535 -1.228 29.633 1.00 48.78 119 GLY A N 1
ATOM 946 C CA . GLY A 1 119 ? -21.952 -1.436 29.335 1.00 48.78 119 GLY A CA 1
ATOM 947 C C . GLY A 1 119 ? -22.629 -0.174 28.799 1.00 48.78 119 GLY A C 1
ATOM 948 O O . GLY A 1 119 ? -22.455 0.910 29.350 1.00 48.78 119 GLY A O 1
ATOM 949 N N . GLY A 1 120 ? -23.386 -0.345 27.716 1.00 40.03 120 GLY A N 1
ATOM 950 C CA . GLY A 1 120 ? -24.118 0.720 27.038 1.00 40.03 120 GLY A CA 1
ATOM 951 C C . GLY A 1 120 ? -23.665 0.881 25.595 1.00 40.03 120 GLY A C 1
ATOM 952 O O . GLY A 1 120 ? -22.751 1.646 25.298 1.00 40.03 120 GLY A O 1
ATOM 953 N N . VAL A 1 121 ? -24.340 0.170 24.691 1.00 44.69 121 VAL A N 1
ATOM 954 C CA . VAL A 1 121 ? -24.352 0.498 23.264 1.00 44.69 121 VAL A CA 1
ATOM 955 C C . VAL A 1 121 ? -24.788 1.958 23.147 1.00 44.69 121 VAL A C 1
ATOM 957 O O . VAL A 1 121 ? -25.941 2.285 23.409 1.00 44.69 121 VAL A O 1
ATOM 960 N N . LYS A 1 122 ? -23.865 2.853 22.794 1.00 39.69 122 LYS A N 1
ATOM 961 C CA . LYS A 1 122 ? -24.244 4.100 22.135 1.00 39.69 122 LYS A CA 1
ATOM 962 C C . LYS A 1 122 ? -24.103 3.842 20.652 1.00 39.69 122 LYS A C 1
ATOM 964 O O . LYS A 1 122 ? -22.992 3.786 20.124 1.00 39.69 122 LYS A O 1
ATOM 969 N N . ASP A 1 123 ? -25.252 3.595 20.038 1.00 43.69 123 ASP A N 1
ATOM 970 C CA . ASP A 1 123 ? -25.413 3.527 18.599 1.00 43.69 123 ASP A CA 1
ATOM 971 C C . ASP A 1 123 ? -24.667 4.689 17.942 1.00 43.69 123 ASP A C 1
ATOM 973 O O . ASP A 1 123 ? -24.828 5.855 18.300 1.00 43.69 123 ASP A O 1
ATOM 977 N N . THR A 1 124 ? -23.863 4.365 16.935 1.00 47.25 124 THR A N 1
ATOM 978 C CA . THR A 1 124 ? -23.211 5.342 16.050 1.00 47.25 124 THR A CA 1
ATOM 979 C C . THR A 1 124 ? -24.200 5.916 15.023 1.00 47.25 124 THR A C 1
ATOM 981 O O . THR A 1 124 ? -23.804 6.351 13.948 1.00 47.25 124 THR A O 1
ATOM 984 N N . GLN A 1 125 ? -25.495 5.975 15.363 1.00 40.66 125 GLN A N 1
ATOM 985 C CA . GLN A 1 125 ? -26.589 6.464 14.510 1.00 40.66 125 GLN A CA 1
ATOM 986 C C . GLN A 1 125 ? -26.528 7.975 14.209 1.00 40.66 125 GLN A C 1
ATOM 988 O O . GLN A 1 125 ? -27.381 8.489 13.494 1.00 40.66 125 GLN A O 1
ATOM 993 N N . GLY A 1 126 ? -25.525 8.695 14.723 1.00 37.03 126 GLY A N 1
ATOM 994 C CA . GLY A 1 126 ? -25.370 10.139 14.531 1.00 37.03 126 GLY A CA 1
ATOM 995 C C . GLY A 1 126 ? -24.372 10.587 13.456 1.00 37.03 126 GLY A C 1
ATOM 996 O O . GLY A 1 126 ? -24.356 11.775 13.154 1.00 37.03 126 GLY A O 1
ATOM 997 N N . ASP A 1 127 ? -23.534 9.708 12.882 1.00 50.69 127 ASP A N 1
ATOM 998 C CA . ASP A 1 127 ? -22.608 10.123 11.808 1.00 50.69 127 ASP A CA 1
ATOM 999 C C . ASP A 1 127 ? -23.315 9.996 10.443 1.00 50.69 127 ASP A C 1
ATOM 1001 O O . ASP A 1 127 ? -23.726 8.885 10.088 1.00 50.69 127 ASP A O 1
ATOM 1005 N N . PRO A 1 128 ? -23.451 11.079 9.651 1.00 48.34 128 PRO A N 1
ATOM 1006 C CA . PRO A 1 128 ? -24.034 11.025 8.311 1.00 48.34 128 PRO A CA 1
ATOM 1007 C C . PRO A 1 128 ? -23.396 9.963 7.397 1.00 48.34 128 PRO A C 1
ATOM 1009 O O . PRO A 1 128 ? -24.075 9.438 6.518 1.00 48.34 128 PRO A O 1
ATOM 1012 N N . ARG A 1 129 ? -22.125 9.601 7.632 1.00 52.50 129 ARG A N 1
ATOM 1013 C CA . ARG A 1 129 ? -21.359 8.606 6.856 1.00 52.50 129 ARG A CA 1
ATOM 1014 C C . ARG A 1 129 ? -21.608 7.159 7.285 1.00 52.50 129 ARG A C 1
ATOM 1016 O O . ARG A 1 129 ? -21.163 6.236 6.613 1.00 52.50 129 ARG A O 1
ATOM 1023 N N . SER A 1 130 ? -22.339 6.934 8.379 1.00 48.81 130 SER A N 1
ATOM 1024 C CA . SER A 1 130 ? -22.722 5.584 8.827 1.00 48.81 130 SER A CA 1
ATOM 1025 C C . SER A 1 130 ? -23.585 4.841 7.800 1.00 48.81 130 SER A C 1
ATOM 1027 O O . SER A 1 130 ? -23.521 3.617 7.721 1.00 48.81 130 SER A O 1
ATOM 1029 N N . LYS A 1 131 ? -24.342 5.572 6.970 1.00 52.22 131 LYS A N 1
ATOM 1030 C CA . LYS A 1 131 ? -25.166 5.009 5.889 1.00 52.22 131 LYS A CA 1
ATOM 1031 C C . LYS A 1 131 ? -24.324 4.421 4.753 1.00 52.22 131 LYS A C 1
ATOM 1033 O O . LYS A 1 131 ? -24.701 3.388 4.210 1.00 52.22 131 LYS A O 1
ATOM 1038 N N . ASP A 1 132 ? -23.162 5.010 4.470 1.00 56.09 132 ASP A N 1
ATOM 1039 C CA . ASP A 1 132 ? -22.231 4.527 3.439 1.00 56.09 132 ASP A CA 1
ATOM 1040 C C . ASP A 1 132 ? -21.479 3.261 3.879 1.00 56.09 132 ASP A C 1
ATOM 1042 O O . ASP A 1 132 ? -20.948 2.528 3.049 1.00 56.09 132 ASP A O 1
ATOM 1046 N N . LEU A 1 133 ? -21.444 2.977 5.186 1.00 51.38 133 LEU A N 1
ATOM 1047 C CA . LEU A 1 133 ? -20.808 1.779 5.739 1.00 51.38 133 LEU A CA 1
ATOM 1048 C C . LEU A 1 133 ? -21.697 0.532 5.638 1.00 51.38 133 LEU A C 1
ATOM 1050 O O . LEU A 1 133 ? -21.182 -0.582 5.693 1.00 51.38 133 LEU A O 1
ATOM 1054 N N . VAL A 1 134 ? -23.020 0.684 5.500 1.00 50.50 134 VAL A N 1
ATOM 1055 C CA . VAL A 1 134 ? -23.960 -0.453 5.481 1.00 50.50 134 VAL A CA 1
ATOM 1056 C C . VAL A 1 134 ? -23.743 -1.370 4.264 1.00 50.50 134 VAL A C 1
ATOM 1058 O O . VAL A 1 134 ? -23.639 -2.582 4.468 1.00 50.50 134 VAL A O 1
ATOM 1061 N N . PRO A 1 135 ? -23.592 -0.856 3.024 1.00 55.50 135 PRO A N 1
ATOM 1062 C CA . PRO A 1 135 ? -23.232 -1.690 1.872 1.00 55.50 135 PRO A CA 1
ATOM 1063 C C . PRO A 1 135 ? -21.861 -2.358 2.041 1.00 55.50 135 PRO A C 1
ATOM 1065 O O . PRO A 1 135 ? -21.665 -3.514 1.676 1.00 55.50 135 PRO A O 1
ATOM 1068 N N . PHE A 1 136 ? -20.926 -1.635 2.651 1.00 51.41 136 PHE A N 1
ATOM 1069 C CA . PHE A 1 136 ? -19.548 -2.061 2.834 1.00 51.41 136 PHE A CA 1
ATOM 1070 C C . PHE A 1 136 ? -19.402 -3.223 3.835 1.00 51.41 136 PHE A C 1
ATOM 1072 O O . PHE A 1 136 ? -18.708 -4.199 3.562 1.00 51.41 136 PHE A O 1
ATOM 1079 N N . LEU A 1 137 ? -20.136 -3.180 4.951 1.00 52.59 137 LEU A N 1
ATOM 1080 C CA . LEU A 1 137 ? -20.257 -4.291 5.904 1.00 52.59 137 LEU A CA 1
ATOM 1081 C C . LEU A 1 137 ? -20.853 -5.550 5.259 1.00 52.59 137 LEU A C 1
ATOM 1083 O O . LEU A 1 137 ? -20.395 -6.658 5.533 1.00 52.59 137 LEU A O 1
ATOM 1087 N N . ALA A 1 138 ? -21.869 -5.384 4.407 1.00 53.66 138 ALA A N 1
ATOM 1088 C CA . ALA A 1 138 ? -22.523 -6.500 3.729 1.00 53.66 138 ALA A CA 1
ATOM 1089 C C . ALA A 1 138 ? -21.593 -7.196 2.719 1.00 53.66 138 ALA A C 1
ATOM 1091 O O . ALA A 1 138 ? -21.601 -8.422 2.638 1.00 53.66 138 ALA A O 1
ATOM 1092 N N . LEU A 1 139 ? -20.764 -6.430 2.002 1.00 57.00 139 LEU A N 1
ATOM 1093 C CA . LEU A 1 139 ? -19.751 -6.960 1.082 1.00 57.00 139 LEU A CA 1
ATOM 1094 C C . LEU A 1 139 ? -18.598 -7.644 1.829 1.00 57.00 139 LEU A C 1
ATOM 1096 O O . LEU A 1 139 ? -18.225 -8.766 1.497 1.00 57.00 139 LEU A O 1
ATOM 1100 N N . ALA A 1 140 ? -18.079 -7.017 2.890 1.00 56.47 140 ALA A N 1
ATOM 1101 C CA . ALA A 1 140 ? -16.962 -7.563 3.660 1.00 56.47 140 ALA A CA 1
ATOM 1102 C C . ALA A 1 140 ? -17.285 -8.923 4.304 1.00 56.47 140 ALA A C 1
ATOM 1104 O O . ALA A 1 140 ? -16.404 -9.770 4.420 1.00 56.47 140 ALA A O 1
ATOM 1105 N N . HIS A 1 141 ? -18.547 -9.163 4.681 1.00 55.34 141 HIS A N 1
ATOM 1106 C CA . HIS A 1 141 ? -18.979 -10.434 5.268 1.00 55.34 141 HIS A CA 1
ATOM 1107 C C . HIS A 1 141 ? -18.998 -11.628 4.295 1.00 55.34 141 HIS A C 1
ATOM 1109 O O . HIS A 1 141 ? -19.086 -12.764 4.761 1.00 55.34 141 HIS A O 1
ATOM 1115 N N . ASN A 1 142 ? -18.894 -11.395 2.981 1.00 53.22 142 ASN A N 1
ATOM 1116 C CA . ASN A 1 142 ? -18.934 -12.441 1.953 1.00 53.22 142 ASN A CA 1
ATOM 1117 C C . ASN A 1 142 ? -17.554 -12.796 1.363 1.00 53.22 142 ASN A C 1
ATOM 1119 O O . ASN A 1 142 ? -17.481 -13.659 0.490 1.00 53.22 142 ASN A O 1
ATOM 1123 N N . VAL A 1 143 ? -16.458 -12.190 1.841 1.00 52.59 143 VAL A N 1
ATOM 1124 C CA . VAL A 1 143 ? -15.101 -12.448 1.322 1.00 52.59 143 VAL A CA 1
ATOM 1125 C C . VAL A 1 143 ? -14.524 -13.760 1.905 1.00 52.59 143 VAL A C 1
ATOM 1127 O O . VAL A 1 143 ? -14.361 -13.874 3.125 1.00 52.59 143 VAL A O 1
ATOM 1130 N N . PRO A 1 144 ? -14.181 -14.776 1.084 1.00 42.19 144 PRO A N 1
ATOM 1131 C CA . PRO A 1 144 ? -13.615 -16.043 1.564 1.00 42.19 144 PRO A CA 1
ATOM 1132 C C . PRO A 1 144 ? -12.199 -15.875 2.154 1.00 42.19 144 PRO A C 1
ATOM 1134 O O . PRO A 1 144 ? -11.318 -15.311 1.511 1.00 42.19 144 PRO A O 1
ATOM 1137 N N . GLY A 1 145 ? -11.958 -16.407 3.362 1.00 45.75 145 GLY A N 1
ATOM 1138 C CA . GLY A 1 145 ? -10.695 -16.255 4.130 1.00 45.75 145 GLY A CA 1
ATOM 1139 C C . GLY A 1 145 ? -10.889 -15.846 5.603 1.00 45.75 145 GLY A C 1
ATOM 1140 O O . GLY A 1 145 ? -9.948 -15.816 6.391 1.00 45.75 145 GLY A O 1
ATOM 1141 N N . MET A 1 146 ? -12.144 -15.602 5.973 1.00 45.62 146 MET A N 1
ATOM 1142 C CA . MET A 1 146 ? -12.644 -14.926 7.172 1.00 45.62 146 MET A CA 1
ATOM 1143 C C . MET A 1 146 ? -12.638 -15.722 8.496 1.00 45.62 146 MET A C 1
ATOM 1145 O O . MET A 1 146 ? -13.459 -15.480 9.381 1.00 45.62 146 MET A O 1
ATOM 1149 N N . GLN A 1 147 ? -11.752 -16.700 8.675 1.00 44.62 147 GLN A N 1
ATOM 1150 C CA . GLN A 1 147 ? -11.682 -17.454 9.936 1.00 44.62 147 GLN A CA 1
ATOM 1151 C C . GLN A 1 147 ? -10.301 -17.324 10.573 1.00 44.62 147 GLN A C 1
ATOM 1153 O O . GLN A 1 147 ? -9.525 -18.274 10.627 1.00 44.62 147 GLN A O 1
ATOM 1158 N N . SER A 1 148 ? -10.005 -16.129 11.092 1.00 46.38 148 SER A N 1
ATOM 1159 C CA . SER A 1 148 ? -8.999 -15.990 12.149 1.00 46.38 148 SER A CA 1
ATOM 1160 C C . SER A 1 148 ? -9.570 -16.575 13.449 1.00 46.38 148 SER A C 1
ATOM 1162 O O . SER A 1 148 ? -10.706 -16.284 13.844 1.00 46.38 148 SER A O 1
ATOM 1164 N N . ALA A 1 149 ? -8.799 -17.447 14.102 1.00 43.25 149 ALA A N 1
ATOM 1165 C CA . ALA A 1 149 ? -9.126 -17.968 15.421 1.00 43.25 149 ALA A CA 1
ATOM 1166 C C . ALA A 1 149 ? -9.156 -16.800 16.418 1.00 43.25 149 ALA A C 1
ATOM 1168 O O . ALA A 1 149 ? -8.134 -16.167 16.674 1.00 43.25 149 ALA A O 1
ATOM 1169 N N . LYS A 1 150 ? -10.341 -16.501 16.966 1.00 47.22 150 LYS A N 1
ATOM 1170 C CA . LYS A 1 150 ? -10.547 -15.384 17.900 1.00 47.22 150 LYS A CA 1
ATOM 1171 C C . LYS A 1 150 ? -9.623 -15.542 19.115 1.00 47.22 150 LYS A C 1
ATOM 1173 O O . LYS A 1 150 ? -9.817 -16.492 19.873 1.00 47.22 150 LYS A O 1
ATOM 1178 N N .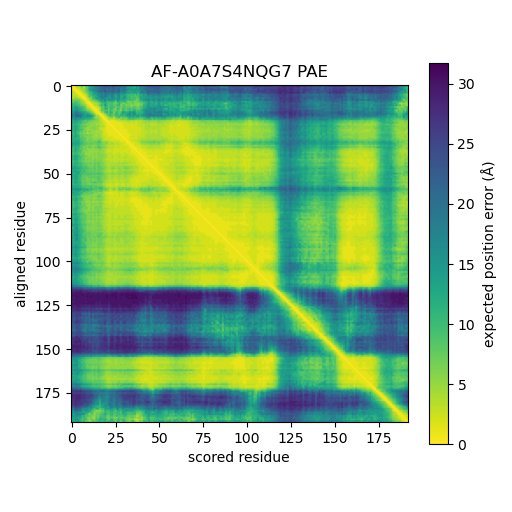 PRO A 1 151 ? -8.683 -14.617 19.364 1.00 46.41 151 PRO A N 1
ATOM 1179 C CA . PRO A 1 151 ? -7.949 -14.615 20.618 1.00 46.41 151 PRO A CA 1
ATOM 1180 C C . PRO A 1 151 ? -8.906 -14.218 21.751 1.00 46.41 151 PRO A C 1
ATOM 1182 O O . PRO A 1 151 ? -9.669 -13.257 21.617 1.00 46.41 151 PRO A O 1
ATOM 1185 N N . GLU A 1 152 ? -8.869 -14.926 22.879 1.00 49.50 152 GLU A N 1
ATOM 1186 C CA . GLU A 1 152 ? -9.523 -14.473 24.110 1.00 49.50 152 GLU A CA 1
ATOM 1187 C C . GLU A 1 152 ? -8.844 -13.174 24.586 1.00 49.50 152 GLU A C 1
ATOM 1189 O O . GLU A 1 152 ? -7.652 -13.158 24.890 1.00 49.50 152 GLU A O 1
ATOM 1194 N N . GLY A 1 153 ? -9.569 -12.046 24.591 1.00 65.81 153 GLY A N 1
ATOM 1195 C CA . GLY A 1 153 ? -9.001 -10.751 24.979 1.00 65.81 153 GLY A CA 1
ATOM 1196 C C . GLY A 1 153 ? -9.770 -9.512 24.503 1.00 65.81 153 GLY A C 1
ATOM 1197 O O . GLY A 1 153 ? -10.947 -9.568 24.142 1.00 65.81 153 GLY A O 1
ATOM 1198 N N . VAL A 1 154 ? -9.083 -8.362 24.537 1.00 73.06 154 VAL A N 1
ATOM 1199 C CA . VAL A 1 154 ? -9.594 -7.052 24.091 1.00 73.06 154 VAL A CA 1
ATOM 1200 C C . VAL A 1 154 ? -9.997 -7.124 22.616 1.00 73.06 154 VAL A C 1
ATOM 1202 O O . VAL A 1 154 ? -9.169 -7.437 21.764 1.00 73.06 154 VAL A O 1
ATOM 1205 N N . LYS A 1 155 ? -11.259 -6.797 22.315 1.00 87.69 155 LYS A N 1
ATOM 1206 C CA . LYS A 1 155 ? -11.793 -6.810 20.947 1.00 87.69 155 LYS A CA 1
ATOM 1207 C C . LYS A 1 155 ? -11.456 -5.518 20.202 1.00 87.69 155 LYS A C 1
ATOM 1209 O O . LYS A 1 155 ? -11.462 -4.435 20.788 1.00 87.69 155 LYS A O 1
ATOM 1214 N N . TYR A 1 156 ? -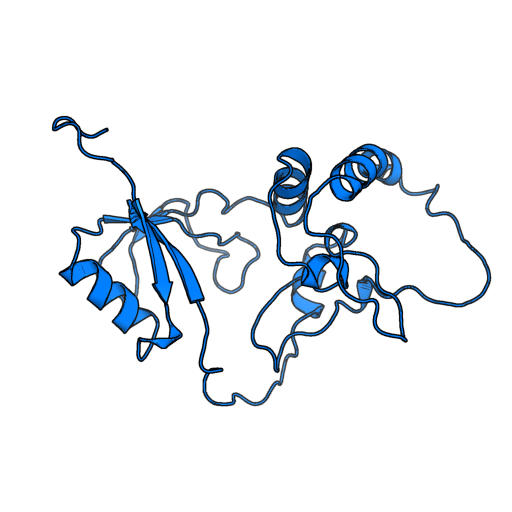11.220 -5.642 18.904 1.00 90.06 156 TYR A N 1
ATOM 1215 C CA . TYR A 1 156 ? -10.974 -4.534 17.985 1.00 90.06 156 TYR A CA 1
ATOM 1216 C C . TYR A 1 156 ? -11.980 -4.602 16.836 1.00 90.06 156 TYR A C 1
ATOM 1218 O O . TYR A 1 156 ? -12.472 -5.681 16.505 1.00 90.06 156 TYR A O 1
ATOM 1226 N N . LYS A 1 157 ? -12.312 -3.444 16.267 1.00 91.31 157 LYS A N 1
ATOM 1227 C CA . LYS A 1 157 ? -12.973 -3.363 14.964 1.00 91.31 157 LYS A CA 1
ATOM 1228 C C . LYS A 1 157 ? -11.960 -3.688 13.864 1.00 91.31 157 LYS A C 1
ATOM 1230 O O . LYS A 1 157 ? -10.764 -3.475 14.053 1.00 91.31 157 LYS A O 1
ATOM 1235 N N . GLN A 1 158 ? -12.452 -4.154 12.724 1.00 92.06 158 GLN A N 1
ATOM 1236 C CA . GLN A 1 158 ? -11.645 -4.403 11.534 1.00 92.06 158 GLN A CA 1
ATOM 1237 C C . GLN A 1 158 ? -11.031 -3.107 10.984 1.00 92.06 158 GLN A C 1
ATOM 1239 O O . GLN A 1 158 ? -11.536 -2.010 11.237 1.00 92.06 158 GLN A O 1
ATOM 1244 N N . ALA A 1 159 ? -9.951 -3.244 10.217 1.00 93.25 159 ALA A N 1
ATOM 1245 C CA . ALA A 1 159 ? -9.115 -2.153 9.720 1.00 93.25 159 ALA A CA 1
ATOM 1246 C C . ALA A 1 159 ? -9.912 -1.040 9.034 1.00 93.25 159 ALA A C 1
ATOM 1248 O O . ALA A 1 159 ? -9.739 0.140 9.326 1.00 93.25 159 ALA A O 1
ATOM 1249 N N . TRP A 1 160 ? -10.855 -1.429 8.185 1.00 92.56 160 TRP A N 1
ATOM 1250 C CA . TRP A 1 160 ? -11.667 -0.517 7.395 1.00 92.56 160 TRP A CA 1
ATOM 1251 C C . TRP A 1 160 ? -12.639 0.361 8.191 1.00 92.56 160 TRP A C 1
ATOM 1253 O O . TRP A 1 160 ? -13.241 1.276 7.638 1.00 92.56 160 TRP A O 1
ATOM 1263 N N . PHE A 1 161 ? -12.807 0.116 9.492 1.00 92.25 161 PHE A N 1
ATOM 1264 C CA . PHE A 1 161 ? -13.523 1.037 10.375 1.00 92.25 161 PHE A CA 1
ATOM 1265 C C . PHE A 1 161 ? -12.674 2.239 10.805 1.00 92.25 161 PHE A C 1
ATOM 1267 O O . PHE A 1 161 ? -13.175 3.108 11.527 1.00 92.25 161 PHE A O 1
ATOM 1274 N N . LEU A 1 162 ? -11.396 2.298 10.416 1.00 93.19 162 LEU A N 1
ATOM 1275 C CA . LEU A 1 162 ? -10.546 3.447 10.685 1.00 93.19 162 LEU A CA 1
ATOM 1276 C C . LEU A 1 162 ? -10.917 4.587 9.730 1.00 93.19 162 LEU A C 1
ATOM 1278 O O . LEU A 1 162 ? -10.580 4.565 8.552 1.00 93.19 162 LEU A O 1
ATOM 1282 N N . MET A 1 163 ? -11.605 5.593 10.268 1.00 87.69 163 MET A N 1
ATOM 1283 C CA . MET A 1 163 ? -12.099 6.736 9.489 1.00 87.69 163 MET A CA 1
ATOM 1284 C C . MET A 1 163 ? -11.072 7.864 9.334 1.00 87.69 163 MET A C 1
ATOM 1286 O O . MET A 1 163 ? -11.191 8.673 8.419 1.00 87.69 163 MET A O 1
ATOM 1290 N N . ASP A 1 164 ? -10.101 7.948 10.245 1.00 90.94 164 ASP A N 1
ATOM 1291 C CA . ASP A 1 164 ? -9.027 8.939 10.211 1.00 90.94 164 ASP A CA 1
ATOM 1292 C C . ASP A 1 164 ? -7.740 8.272 9.718 1.00 90.94 164 ASP A C 1
ATOM 1294 O O . ASP A 1 164 ? -7.078 7.537 10.456 1.00 90.94 164 ASP A O 1
ATOM 1298 N N . GLU A 1 165 ? -7.391 8.517 8.455 1.00 91.56 165 GLU A N 1
ATOM 1299 C CA . GLU A 1 165 ? -6.208 7.926 7.826 1.00 91.56 165 GLU A CA 1
ATOM 1300 C C . GLU A 1 165 ? -4.891 8.399 8.451 1.00 91.56 165 GLU A C 1
ATOM 1302 O O . GLU A 1 165 ? -3.883 7.699 8.368 1.00 91.56 165 GLU A O 1
ATOM 1307 N N . THR A 1 166 ? -4.882 9.543 9.147 1.00 93.12 166 THR A N 1
ATOM 1308 C CA . THR A 1 166 ? -3.675 10.019 9.840 1.00 93.12 166 THR A CA 1
ATOM 1309 C C . THR A 1 166 ? -3.262 9.074 10.971 1.00 93.12 166 THR A C 1
ATOM 1311 O O . THR A 1 166 ? -2.088 9.012 11.340 1.00 93.12 166 THR A O 1
ATOM 1314 N N . LEU A 1 167 ? -4.206 8.267 11.466 1.00 94.56 167 LEU A N 1
ATOM 1315 C CA . LEU A 1 167 ? -3.990 7.253 12.490 1.00 94.56 167 LEU A CA 1
ATOM 1316 C C . LEU A 1 167 ? -3.603 5.888 11.911 1.00 94.56 167 LEU A C 1
ATOM 1318 O O . LEU A 1 167 ? -3.379 4.956 12.683 1.00 94.56 167 LEU A O 1
ATOM 1322 N N . GLU A 1 168 ? -3.502 5.728 10.585 1.00 94.19 168 GLU A N 1
ATOM 1323 C CA . GLU A 1 168 ? -3.223 4.435 9.942 1.00 94.19 168 GLU A CA 1
ATOM 1324 C C . GLU A 1 168 ? -1.965 3.772 10.519 1.00 94.19 168 GLU A C 1
ATOM 1326 O O . GLU A 1 168 ? -1.938 2.562 10.758 1.00 94.19 168 GLU A O 1
ATOM 1331 N N . ARG A 1 169 ? -0.934 4.578 10.789 1.00 92.19 169 ARG A N 1
ATOM 1332 C CA . ARG A 1 169 ? 0.377 4.127 11.270 1.00 92.19 169 ARG A CA 1
ATOM 1333 C C . ARG A 1 169 ? 0.534 4.172 12.788 1.00 92.19 169 ARG A C 1
ATOM 1335 O O . ARG A 1 169 ? 1.600 3.814 13.276 1.00 92.19 169 ARG A O 1
ATOM 1342 N N . GLU A 1 170 ? -0.505 4.517 13.548 1.00 92.19 170 GLU A N 1
ATOM 1343 C CA . GLU A 1 170 ? -0.498 4.343 15.013 1.00 92.19 170 GLU A CA 1
ATOM 1344 C C . GLU A 1 170 ? -0.516 2.850 15.409 1.00 92.19 170 GLU A C 1
ATOM 1346 O O . GLU A 1 170 ? -0.273 2.490 16.558 1.00 92.19 170 GLU A O 1
ATOM 1351 N N . SER A 1 171 ? -0.698 1.955 14.430 1.00 85.69 171 SER A N 1
ATOM 1352 C CA . SER A 1 171 ? -0.405 0.523 14.532 1.00 85.69 171 SER A CA 1
ATOM 1353 C C . SER A 1 171 ? 1.100 0.184 14.481 1.00 85.69 171 SER A C 1
ATOM 1355 O O . SER A 1 171 ? 1.449 -0.996 14.463 1.00 85.69 171 SER A O 1
ATOM 1357 N N . ARG A 1 172 ? 2.007 1.177 14.419 1.00 88.06 172 ARG A N 1
ATOM 1358 C CA . ARG A 1 172 ? 3.468 0.991 14.326 1.00 88.06 172 ARG A CA 1
ATOM 1359 C C . ARG A 1 172 ? 4.195 1.565 15.545 1.00 88.06 172 ARG A C 1
ATOM 1361 O O . ARG A 1 172 ? 4.107 2.755 15.842 1.00 88.06 172 A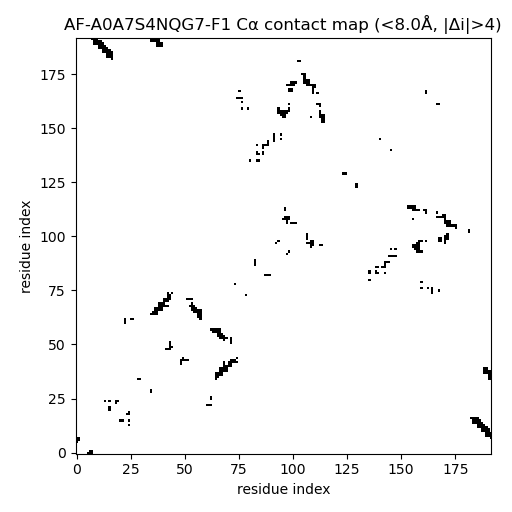RG A O 1
ATOM 1368 N N . LEU A 1 173 ? 4.971 0.730 16.233 1.00 84.69 173 LEU A N 1
ATOM 1369 C CA . LEU A 1 173 ? 5.770 1.131 17.390 1.00 84.69 173 LEU A CA 1
ATOM 1370 C C . LEU A 1 173 ? 6.937 2.032 16.962 1.00 84.69 173 LEU A C 1
ATOM 1372 O O . LEU A 1 173 ? 7.767 1.648 16.142 1.00 84.69 173 LEU A O 1
ATOM 1376 N N . LYS A 1 174 ? 7.045 3.215 17.578 1.00 71.19 174 LYS A N 1
ATOM 1377 C CA . LYS A 1 174 ? 8.062 4.231 17.238 1.00 71.19 174 LYS A CA 1
ATOM 1378 C C . LYS A 1 174 ? 9.498 3.834 17.640 1.00 71.19 174 LYS A C 1
ATOM 1380 O O . LYS A 1 174 ? 10.435 4.401 17.099 1.00 71.19 174 LYS A O 1
ATOM 1385 N N . ASN A 1 175 ? 9.670 2.843 18.531 1.00 57.97 175 ASN A N 1
ATOM 1386 C CA . ASN A 1 175 ? 10.960 2.432 19.119 1.00 57.97 175 ASN A CA 1
ATOM 1387 C C . ASN A 1 175 ? 11.160 0.900 19.195 1.00 57.97 175 ASN A C 1
ATOM 1389 O O . ASN A 1 175 ? 11.761 0.395 20.147 1.00 57.97 175 ASN A O 1
ATOM 1393 N N . ALA A 1 176 ? 10.651 0.125 18.232 1.00 55.12 176 ALA A N 1
ATOM 1394 C CA . ALA A 1 176 ? 11.008 -1.293 18.174 1.00 55.12 176 ALA A CA 1
ATOM 1395 C C . ALA A 1 176 ? 12.517 -1.414 17.893 1.00 55.12 176 ALA A C 1
ATOM 1397 O O . ALA A 1 176 ? 13.010 -0.881 16.899 1.00 55.12 176 ALA A O 1
ATOM 1398 N N . ARG A 1 177 ? 13.274 -2.073 18.785 1.00 47.00 177 ARG A N 1
ATOM 1399 C CA . ARG A 1 177 ? 14.702 -2.341 18.554 1.00 47.00 177 ARG A CA 1
ATOM 1400 C C . ARG A 1 177 ? 14.839 -3.049 17.208 1.00 47.00 177 ARG A C 1
ATOM 1402 O O . ARG A 1 177 ? 14.249 -4.114 17.024 1.00 47.00 177 ARG A O 1
ATOM 1409 N N . ALA A 1 178 ? 15.621 -2.460 16.301 1.00 45.00 178 ALA A N 1
ATOM 1410 C CA . ALA A 1 178 ? 15.994 -3.083 15.040 1.00 45.00 178 ALA A CA 1
ATOM 1411 C C . ALA A 1 178 ? 16.682 -4.416 15.354 1.00 45.00 178 ALA A C 1
ATOM 1413 O O . ALA A 1 178 ? 17.833 -4.464 15.782 1.00 45.00 178 ALA A O 1
ATOM 1414 N N . THR A 1 179 ? 15.930 -5.498 15.226 1.00 46.22 179 THR A N 1
ATOM 1415 C CA . THR A 1 179 ? 16.467 -6.852 15.227 1.00 46.22 179 THR A CA 1
ATOM 1416 C C . THR A 1 179 ? 16.729 -7.232 13.774 1.00 46.22 179 THR A C 1
ATOM 1418 O O . THR A 1 179 ? 16.075 -6.685 12.881 1.00 46.22 179 THR A O 1
ATOM 1421 N N . PRO A 1 180 ? 17.719 -8.103 13.507 1.00 44.25 180 PRO A N 1
ATOM 1422 C CA . PRO A 1 180 ? 18.024 -8.509 12.145 1.00 44.25 180 PRO A CA 1
ATOM 1423 C C . PRO A 1 180 ? 16.750 -9.012 11.466 1.00 44.25 180 PRO A C 1
ATOM 1425 O O . PRO A 1 180 ? 15.964 -9.716 12.102 1.00 44.25 180 PRO A O 1
ATOM 1428 N N . HIS A 1 181 ? 16.562 -8.610 10.205 1.00 47.53 181 HIS A N 1
ATOM 1429 C CA . HIS A 1 181 ? 15.416 -8.937 9.359 1.00 47.53 181 HIS A CA 1
ATOM 1430 C C . HIS A 1 181 ? 14.838 -10.316 9.673 1.00 47.53 181 HIS A C 1
ATOM 1432 O O . HIS A 1 181 ? 15.549 -11.326 9.648 1.00 47.53 181 HIS A O 1
ATOM 1438 N N . THR A 1 182 ? 13.538 -10.365 9.958 1.00 43.31 182 THR A N 1
ATOM 1439 C CA . THR A 1 182 ? 12.830 -11.631 10.096 1.00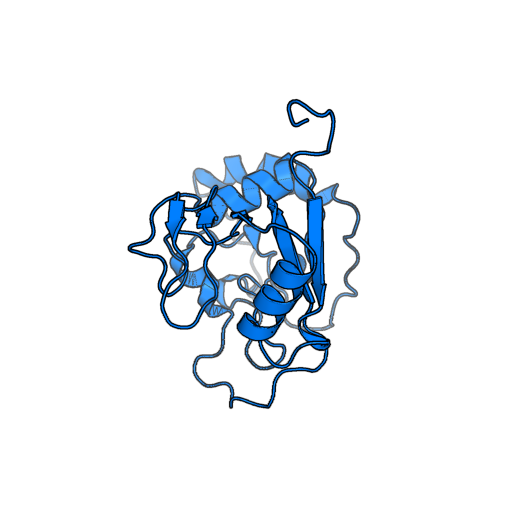 43.31 182 THR A CA 1
ATOM 1440 C C . THR A 1 182 ? 13.000 -12.441 8.815 1.00 43.31 182 THR A C 1
ATOM 1442 O O . THR A 1 182 ? 12.579 -12.046 7.729 1.00 43.31 182 THR A O 1
ATOM 1445 N N . ARG A 1 183 ? 13.674 -13.584 8.948 1.00 40.28 183 ARG A N 1
ATOM 1446 C CA . ARG A 1 183 ? 13.942 -14.539 7.873 1.00 40.28 183 ARG A CA 1
ATOM 1447 C C . ARG A 1 183 ? 12.601 -15.010 7.296 1.00 40.28 183 ARG A C 1
ATOM 1449 O O . ARG A 1 183 ? 11.906 -15.778 7.950 1.00 40.28 183 ARG A O 1
ATOM 1456 N N . GLY A 1 184 ? 12.226 -14.548 6.098 1.00 47.59 184 GLY A N 1
ATOM 1457 C CA . GLY A 1 184 ? 10.994 -14.997 5.429 1.00 47.59 184 GLY A CA 1
ATOM 1458 C C . GLY A 1 184 ? 10.154 -13.944 4.698 1.00 47.59 184 GLY A C 1
ATOM 1459 O O . GLY A 1 184 ? 9.150 -14.324 4.098 1.00 47.59 184 GLY A O 1
ATOM 1460 N N . GLU A 1 185 ? 10.529 -12.660 4.701 1.00 52.41 185 GLU A N 1
ATOM 1461 C CA . GLU A 1 185 ? 9.757 -11.618 4.006 1.00 52.41 185 GLU A CA 1
ATOM 1462 C C . GLU A 1 185 ? 9.664 -11.899 2.492 1.00 52.41 185 GLU A C 1
ATOM 1464 O O . GLU A 1 185 ? 10.660 -12.130 1.799 1.00 52.41 185 GLU A O 1
ATOM 1469 N N . LYS A 1 186 ? 8.433 -11.923 1.974 1.00 51.72 186 LYS A N 1
ATOM 1470 C CA . LYS A 1 186 ? 8.126 -12.013 0.543 1.00 51.72 186 LYS A CA 1
ATOM 1471 C C . LYS A 1 186 ? 7.546 -10.668 0.122 1.00 51.72 186 LYS A C 1
ATOM 1473 O O . LYS A 1 186 ? 6.594 -10.209 0.742 1.00 51.72 186 LYS A O 1
ATOM 1478 N N . ALA A 1 187 ? 8.077 -10.070 -0.938 1.00 57.56 187 ALA A N 1
ATOM 1479 C CA . ALA A 1 187 ? 7.451 -8.928 -1.590 1.00 57.56 187 ALA A CA 1
ATOM 1480 C C . ALA A 1 187 ? 6.953 -9.358 -2.968 1.00 57.56 187 ALA A C 1
ATOM 1482 O O . ALA A 1 187 ? 7.707 -9.863 -3.797 1.00 57.56 187 ALA A O 1
ATOM 1483 N N . ALA A 1 188 ? 5.668 -9.159 -3.233 1.00 54.84 188 ALA A N 1
ATOM 1484 C CA . ALA A 1 188 ? 5.167 -9.266 -4.593 1.00 54.84 188 ALA A CA 1
ATOM 1485 C C . ALA A 1 188 ? 5.517 -7.975 -5.339 1.00 54.84 188 ALA A C 1
ATOM 1487 O O . ALA A 1 188 ? 5.244 -6.884 -4.845 1.00 54.84 188 ALA A O 1
ATOM 1488 N N . ILE A 1 189 ? 6.135 -8.099 -6.514 1.00 61.62 189 ILE A N 1
ATOM 1489 C CA . ILE A 1 189 ? 6.482 -6.960 -7.358 1.00 61.62 189 ILE A CA 1
ATOM 1490 C C . ILE A 1 189 ? 5.925 -7.235 -8.750 1.00 61.62 189 ILE A C 1
ATOM 1492 O O . ILE A 1 189 ? 6.362 -8.146 -9.453 1.00 61.62 189 ILE A O 1
ATOM 1496 N N . LEU A 1 190 ? 4.949 -6.443 -9.176 1.00 60.12 190 LEU A N 1
ATOM 1497 C CA . LEU A 1 190 ? 4.481 -6.528 -10.550 1.00 60.12 190 LEU A CA 1
ATOM 1498 C C . LEU A 1 190 ? 5.484 -5.811 -11.463 1.00 60.12 190 LEU A C 1
ATOM 1500 O O . LEU A 1 190 ? 5.741 -4.616 -11.305 1.00 60.12 190 LEU A O 1
ATOM 1504 N N . VAL A 1 191 ? 6.058 -6.570 -12.398 1.00 58.88 191 VAL A N 1
ATOM 1505 C CA . VAL A 1 191 ? 7.078 -6.109 -13.345 1.00 58.88 191 VAL A CA 1
ATOM 1506 C C . VAL A 1 191 ? 6.476 -6.028 -14.744 1.00 58.88 191 VAL A C 1
ATOM 1508 O O . VAL A 1 191 ? 5.814 -6.963 -15.212 1.00 58.88 191 VAL A O 1
ATOM 1511 N N . ILE A 1 192 ? 6.739 -4.904 -15.407 1.00 56.25 192 ILE A N 1
ATOM 1512 C CA . ILE A 1 192 ? 6.395 -4.645 -16.808 1.00 56.25 192 ILE A CA 1
ATOM 1513 C C . ILE A 1 192 ? 7.688 -4.491 -17.613 1.00 56.25 192 ILE A C 1
ATOM 1515 O O . ILE A 1 192 ? 8.570 -3.688 -17.210 1.00 56.25 192 ILE A O 1
#